Protein AF-A0A7X9S2E2-F1 (afdb_monomer)

Organism: NCBI:txid694437

Solvent-accessible surface area (backbone atoms only — not comparable to full-atom values): 10953 Å² total; per-residue (Å²): 127,33,56,27,38,65,66,58,42,24,58,61,28,63,80,50,74,74,36,82,30,35,40,38,31,45,35,56,59,47,51,50,54,20,35,55,74,26,45,48,80,47,66,93,48,102,88,47,78,42,80,44,50,44,66,69,58,15,46,52,46,39,52,52,50,55,52,50,60,25,62,73,39,85,84,37,61,82,36,51,65,36,31,18,29,56,36,96,45,46,50,56,38,76,75,72,39,74,62,52,39,50,86,55,68,75,65,76,77,52,67,66,47,71,64,55,50,52,55,46,35,67,72,38,48,26,37,45,37,88,41,30,46,24,66,55,53,42,44,54,44,28,61,44,20,59,70,45,32,18,77,35,26,31,40,39,37,67,62,75,70,62,49,44,39,27,80,21,42,33,40,32,60,78,77,71,46,76,46,71,28,49,64,70,54,4,51,47,46,47,51,49,41,56,42,61,26,42,72,89,45,60,39,76,44,62,133

InterPro domains:
  IPR029060 PIN-like domain superfamily [SSF88723] (20-178)

Secondary structure (DSSP, 8-state):
--EE-HHHHHHHHHTSPPBS-EEEEEHHHHHHHHHHHHEEEEEEETTEEEEEE-HHHHHHHHHHHHHHHHHTSTTTTT-EEEEEE--SS-HHHHHT-TTTTGGGGGSPPPTTHHHHHHHHHHHS-EEE-TT--HHHHHHHHHH-GGGGTBS-EEEEES-GGGGG--SSEEEETTTTEEEE--HHHHHHHHHHHHHH-BTTTTB----

Sequence (207 aa):
MSKHTLLSFSDYRATQKIAKGVLVMDGDWLVFQAMSAAEFDASWEEEIWHRCCDHAKAREILENSIESYKGRKKAWKNADVVLAFTDRVNWRKLLVDPTYKENRAVTKKPVGYFEFLESVFETYTCVLEPQLEGDDVMGIIGSNPLQFNYEKAVLVSCDKDFKTIPDCDFLWCTTGNILVQTQETADYWHLFQTIKGDITDGYGGIP

Structure (mmCIF, N/CA/C/O backbone):
data_AF-A0A7X9S2E2-F1
#
_entry.id   AF-A0A7X9S2E2-F1
#
loop_
_atom_site.group_PDB
_atom_site.id
_atom_site.type_symbol
_atom_site.label_atom_id
_atom_site.label_alt_id
_atom_site.label_comp_id
_atom_site.label_asym_id
_atom_site.label_entity_id
_atom_site.label_seq_id
_atom_site.pdbx_PDB_ins_code
_atom_site.Cartn_x
_atom_site.Cartn_y
_atom_site.Cartn_z
_atom_site.occupancy
_atom_site.B_iso_or_equiv
_atom_site.auth_seq_id
_atom_site.auth_comp_id
_atom_site.auth_asym_id
_atom_site.auth_atom_id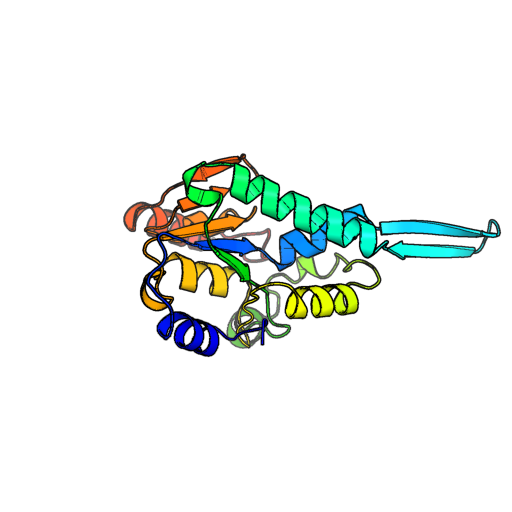
_atom_site.pdbx_PDB_model_num
ATOM 1 N N . MET A 1 1 ? -11.276 -17.248 -1.855 1.00 54.84 1 MET A N 1
ATOM 2 C CA . MET A 1 1 ? -10.358 -16.534 -2.763 1.00 54.84 1 MET A CA 1
ATOM 3 C C . MET A 1 1 ? -9.708 -15.449 -1.942 1.00 54.84 1 MET A C 1
ATOM 5 O O . MET A 1 1 ? -10.453 -14.769 -1.256 1.00 54.84 1 MET A O 1
ATOM 9 N N . SER A 1 2 ? -8.381 -15.347 -1.953 1.00 81.56 2 SER A N 1
ATOM 10 C CA . SER A 1 2 ? -7.655 -14.345 -1.158 1.00 81.56 2 SER A CA 1
ATOM 11 C C . SER A 1 2 ? -7.485 -13.020 -1.923 1.00 81.56 2 SER A C 1
ATOM 13 O O . SER A 1 2 ? -7.248 -11.985 -1.316 1.00 81.56 2 SER A O 1
ATOM 15 N N . LYS A 1 3 ? -7.724 -13.024 -3.244 1.00 94.19 3 LYS A N 1
ATOM 16 C CA . LYS A 1 3 ? -7.858 -11.837 -4.098 1.00 94.19 3 LYS A CA 1
ATOM 17 C C . LYS A 1 3 ? -9.319 -11.397 -4.221 1.00 94.19 3 LYS A C 1
ATOM 19 O O . LYS A 1 3 ? -10.168 -12.191 -4.629 1.00 94.19 3 LYS A O 1
ATOM 24 N N . HIS A 1 4 ? -9.584 -10.130 -3.926 1.00 97.44 4 HIS A N 1
ATOM 25 C CA . HIS A 1 4 ? -10.914 -9.531 -3.901 1.00 97.44 4 HIS A CA 1
ATOM 26 C C . HIS A 1 4 ? -10.984 -8.242 -4.736 1.00 97.44 4 HIS A C 1
ATOM 28 O O . HIS A 1 4 ? -10.027 -7.476 -4.788 1.00 97.44 4 HIS A O 1
ATOM 34 N N . THR A 1 5 ? -12.148 -7.962 -5.321 1.00 97.81 5 THR A N 1
ATOM 35 C CA . THR A 1 5 ? -12.596 -6.582 -5.600 1.00 97.81 5 THR A CA 1
ATOM 36 C C . THR A 1 5 ? -13.111 -5.937 -4.311 1.00 97.81 5 THR A C 1
ATOM 38 O O . THR A 1 5 ? -13.446 -6.657 -3.367 1.00 97.81 5 THR A O 1
ATOM 41 N N . LEU A 1 6 ? -13.252 -4.611 -4.259 1.00 97.94 6 LEU A N 1
ATOM 42 C CA . LEU A 1 6 ? -13.801 -3.889 -3.105 1.00 97.94 6 LEU A CA 1
ATOM 43 C C . LEU A 1 6 ? -15.178 -4.425 -2.701 1.00 97.94 6 LEU A C 1
ATOM 45 O O . LEU A 1 6 ? -15.405 -4.695 -1.522 1.00 97.94 6 LEU A O 1
ATOM 49 N N . LEU A 1 7 ? -16.071 -4.652 -3.671 1.00 97.50 7 LEU A N 1
ATOM 50 C CA . LEU A 1 7 ? -17.399 -5.206 -3.393 1.00 97.50 7 LEU A CA 1
ATOM 51 C C . LEU A 1 7 ? -17.299 -6.615 -2.798 1.00 97.50 7 LEU A C 1
ATOM 53 O O . LEU A 1 7 ? -17.832 -6.867 -1.722 1.00 97.50 7 LEU A O 1
ATOM 57 N N . SER A 1 8 ? -16.540 -7.511 -3.437 1.00 97.44 8 SER A N 1
ATOM 58 C CA . SER A 1 8 ? -16.390 -8.884 -2.935 1.00 97.44 8 SER A CA 1
ATOM 59 C C . SER A 1 8 ? -15.684 -8.950 -1.574 1.00 97.44 8 SER A C 1
ATOM 61 O O . SER A 1 8 ? -15.917 -9.878 -0.801 1.00 97.44 8 SER A O 1
ATOM 63 N N . PHE A 1 9 ? -14.819 -7.976 -1.269 1.00 97.69 9 PHE A N 1
ATOM 64 C CA . PHE A 1 9 ? -14.167 -7.850 0.028 1.00 97.69 9 PHE A CA 1
ATOM 65 C C . PHE A 1 9 ? -15.154 -7.370 1.097 1.00 97.69 9 PHE A C 1
ATOM 67 O O . PHE A 1 9 ? -15.198 -7.945 2.185 1.00 97.69 9 PHE A O 1
ATOM 74 N N . SER A 1 10 ? -15.977 -6.365 0.780 1.00 97.50 10 SER A N 1
ATOM 75 C CA . SER A 1 10 ? -17.059 -5.893 1.652 1.00 97.50 10 SER A CA 1
ATOM 76 C C . SER A 1 10 ? -18.047 -7.023 1.954 1.00 97.50 10 SER A C 1
ATOM 78 O O . SER A 1 10 ? -18.299 -7.300 3.127 1.00 97.50 10 SER A O 1
ATOM 80 N N . ASP A 1 11 ? -18.496 -7.762 0.935 1.00 97.19 11 ASP A N 1
ATOM 81 C CA . ASP A 1 11 ? -19.401 -8.908 1.090 1.00 97.19 11 ASP A CA 1
ATOM 82 C C . ASP A 1 11 ? -18.784 -10.010 1.966 1.00 97.19 11 ASP A C 1
ATOM 84 O O . ASP A 1 11 ? -19.422 -10.520 2.888 1.00 97.19 11 ASP A O 1
ATOM 88 N N . TYR A 1 12 ? -17.510 -10.346 1.732 1.00 95.50 12 TYR A N 1
ATOM 89 C CA . TYR A 1 12 ? -16.773 -11.318 2.544 1.00 95.50 12 TYR A CA 1
ATOM 90 C C . TYR A 1 12 ? -16.641 -10.887 4.012 1.00 95.50 12 TYR A C 1
ATOM 92 O O . TYR A 1 12 ? -16.711 -11.714 4.926 1.00 95.50 12 TYR A O 1
ATOM 100 N N . ARG A 1 13 ? -16.439 -9.593 4.268 1.00 96.19 13 ARG A N 1
ATOM 101 C CA . ARG A 1 13 ? -16.320 -9.050 5.626 1.00 96.19 13 ARG A CA 1
ATOM 102 C C . ARG A 1 13 ? -17.662 -8.877 6.324 1.00 96.19 13 ARG A C 1
ATOM 104 O O . ARG A 1 13 ? -17.716 -9.000 7.551 1.00 96.19 13 ARG A O 1
ATOM 111 N N . ALA A 1 14 ? -18.741 -8.666 5.577 1.00 95.69 14 ALA A N 1
ATOM 112 C CA . ALA A 1 14 ? -20.094 -8.577 6.114 1.00 95.69 14 ALA A CA 1
ATOM 113 C C . ALA A 1 14 ? -20.541 -9.880 6.802 1.00 95.69 14 ALA A C 1
ATOM 115 O O . ALA A 1 14 ? -21.340 -9.839 7.735 1.00 95.69 14 ALA A O 1
ATOM 116 N N . THR A 1 15 ? -19.991 -11.037 6.413 1.00 94.69 15 THR A N 1
ATOM 117 C CA . THR A 1 15 ? -20.283 -12.325 7.070 1.00 94.69 15 THR A CA 1
ATOM 118 C C . THR A 1 15 ? -19.488 -12.559 8.359 1.00 94.69 15 THR A C 1
ATOM 120 O O . THR A 1 15 ? -19.653 -13.594 9.006 1.00 94.69 15 THR A O 1
ATOM 123 N N . GLN A 1 16 ? -18.581 -11.651 8.722 1.00 94.62 16 GLN A N 1
ATOM 124 C CA . GLN A 1 16 ? -17.686 -11.789 9.871 1.00 94.62 16 GLN A CA 1
ATOM 125 C C . GLN A 1 16 ? -18.141 -10.904 11.035 1.00 94.62 16 GLN A C 1
ATOM 127 O O . GLN A 1 16 ? -19.068 -10.106 10.922 1.00 94.62 16 GLN A O 1
ATOM 132 N N . LYS A 1 17 ? -17.514 -11.062 12.203 1.00 94.81 17 LYS A N 1
ATOM 133 C CA . LYS A 1 17 ? -17.720 -10.116 13.306 1.00 94.81 17 LYS A CA 1
ATOM 134 C C . LYS A 1 17 ? -16.954 -8.832 13.017 1.00 94.81 17 LYS A C 1
ATOM 136 O O . LYS A 1 17 ? -15.866 -8.891 12.445 1.00 94.81 17 LYS A O 1
ATOM 141 N N . ILE A 1 18 ? -17.492 -7.709 13.489 1.00 96.00 18 ILE A N 1
ATOM 142 C CA . ILE A 1 18 ? -16.776 -6.438 13.437 1.00 96.00 18 ILE A CA 1
ATOM 143 C C . ILE A 1 18 ? -15.425 -6.580 14.146 1.00 96.00 18 ILE A C 1
ATOM 145 O O . ILE A 1 18 ? -15.342 -7.094 15.268 1.00 96.00 18 ILE A O 1
ATOM 149 N N . ALA A 1 19 ? -14.358 -6.181 13.461 1.00 95.38 19 ALA A N 1
ATOM 150 C CA . ALA A 1 19 ? -13.008 -6.210 14.004 1.00 95.38 19 ALA A CA 1
ATOM 151 C C . ALA A 1 19 ? -12.569 -4.800 14.408 1.00 95.38 19 ALA A C 1
ATOM 153 O O . ALA A 1 19 ? -12.936 -3.808 13.781 1.00 95.38 19 ALA A O 1
ATOM 154 N N . LYS A 1 20 ? -11.742 -4.713 15.455 1.00 94.38 20 LYS A N 1
ATOM 155 C CA . LYS A 1 20 ? -11.290 -3.428 16.019 1.00 94.38 20 LYS A CA 1
ATOM 156 C C . LYS A 1 20 ? -10.477 -2.584 15.043 1.00 94.38 20 LYS A C 1
ATOM 158 O O . LYS A 1 20 ? -10.421 -1.368 15.179 1.00 94.38 20 LYS A O 1
ATOM 163 N N . GLY A 1 21 ? -9.818 -3.220 14.083 1.00 94.81 21 GLY A N 1
ATOM 164 C CA . GLY A 1 21 ? -9.234 -2.488 12.981 1.00 94.81 21 GLY A CA 1
ATOM 165 C C . GLY A 1 21 ? -8.480 -3.346 11.987 1.00 94.81 21 GLY A C 1
ATOM 166 O O . GLY A 1 21 ? -8.305 -4.550 12.182 1.00 94.81 21 GLY A O 1
ATOM 167 N N . VAL A 1 22 ? -8.044 -2.671 10.932 1.00 97.56 22 VAL A N 1
ATOM 168 C CA . VAL A 1 22 ? -7.346 -3.237 9.780 1.00 97.56 22 VAL A CA 1
ATOM 169 C C . VAL A 1 22 ? -6.121 -2.391 9.445 1.00 97.56 22 VAL A C 1
ATOM 171 O O . VAL A 1 22 ? -6.164 -1.162 9.530 1.00 97.56 22 VAL A O 1
ATOM 174 N N . LEU A 1 23 ? -5.027 -3.049 9.069 1.00 98.12 23 LEU A N 1
ATOM 175 C CA . LEU A 1 23 ? -3.890 -2.422 8.408 1.00 98.12 23 LEU A CA 1
ATOM 176 C C . LEU A 1 23 ? -4.070 -2.596 6.903 1.00 98.12 23 LEU A C 1
ATOM 178 O O . LEU A 1 23 ? -4.005 -3.716 6.397 1.00 98.12 23 LEU A O 1
ATOM 182 N N . VAL A 1 24 ? -4.295 -1.494 6.200 1.00 98.31 24 VAL A N 1
ATOM 183 C CA . VAL A 1 24 ? -4.332 -1.477 4.740 1.00 98.31 24 VAL A CA 1
ATOM 184 C C . VAL A 1 24 ? -2.953 -1.039 4.274 1.00 98.31 24 VAL A C 1
ATOM 186 O O . VAL A 1 24 ? -2.527 0.080 4.564 1.00 98.31 24 VAL A O 1
ATOM 189 N N . MET A 1 25 ? -2.220 -1.943 3.638 1.00 98.38 25 MET A N 1
ATOM 190 C CA . MET A 1 25 ? -0.838 -1.713 3.233 1.00 98.38 25 MET A CA 1
ATOM 191 C C . MET A 1 25 ? -0.728 -1.612 1.717 1.00 98.38 25 MET A C 1
ATOM 193 O O . MET A 1 25 ? -1.425 -2.318 0.986 1.00 98.38 25 MET A O 1
ATOM 197 N N . ASP A 1 26 ? 0.191 -0.766 1.272 1.00 98.19 26 ASP A N 1
ATOM 198 C CA . ASP A 1 26 ? 0.558 -0.612 -0.132 1.00 98.19 26 ASP A CA 1
ATOM 199 C C . ASP A 1 26 ? 1.282 -1.871 -0.634 1.00 98.19 26 ASP A C 1
ATOM 201 O O . ASP A 1 26 ? 2.471 -2.089 -0.378 1.00 98.19 26 ASP A O 1
ATOM 205 N N . GLY A 1 27 ? 0.528 -2.752 -1.293 1.00 97.81 27 GLY A N 1
ATOM 206 C CA . GLY A 1 27 ? 1.015 -4.039 -1.771 1.00 97.81 27 GLY A CA 1
ATOM 207 C C . GLY A 1 27 ? 1.985 -3.895 -2.939 1.00 97.81 27 GLY A C 1
ATOM 208 O O . GLY A 1 27 ? 2.977 -4.626 -2.992 1.00 97.81 27 GLY A O 1
ATOM 209 N N . ASP A 1 28 ? 1.746 -2.939 -3.842 1.00 96.25 28 ASP A N 1
ATOM 210 C CA . ASP A 1 28 ? 2.649 -2.662 -4.961 1.00 96.25 28 ASP A CA 1
ATOM 211 C C . ASP A 1 28 ? 4.036 -2.269 -4.454 1.00 96.25 28 ASP A C 1
ATOM 213 O O . ASP A 1 28 ? 5.040 -2.845 -4.890 1.00 96.25 28 ASP A O 1
ATOM 217 N N . TRP A 1 29 ? 4.088 -1.335 -3.499 1.00 96.12 29 TRP A N 1
ATOM 218 C CA . TRP A 1 29 ? 5.334 -0.870 -2.903 1.00 96.12 29 TRP A CA 1
ATOM 219 C C . TRP A 1 29 ? 6.052 -1.972 -2.123 1.00 96.12 29 TRP A C 1
ATOM 221 O O . TRP A 1 29 ? 7.244 -2.196 -2.349 1.00 96.12 29 TRP A O 1
ATOM 231 N N . LEU A 1 30 ? 5.344 -2.693 -1.247 1.00 97.81 30 LEU A N 1
ATOM 232 C CA . LEU A 1 30 ? 5.940 -3.754 -0.428 1.00 97.81 30 LEU A CA 1
ATOM 233 C C . LEU A 1 30 ? 6.520 -4.885 -1.283 1.00 97.81 30 LEU A C 1
ATOM 235 O O . LEU A 1 30 ? 7.647 -5.324 -1.044 1.00 97.81 30 LEU A O 1
ATOM 239 N N . VAL A 1 31 ? 5.779 -5.342 -2.298 1.00 97.88 31 VAL A N 1
ATOM 240 C CA . VAL A 1 31 ? 6.246 -6.402 -3.203 1.00 97.88 31 VAL A CA 1
ATOM 241 C C . VAL A 1 31 ? 7.428 -5.914 -4.032 1.00 97.88 31 VAL A C 1
ATOM 243 O O . VAL A 1 31 ? 8.429 -6.622 -4.137 1.00 97.88 31 VAL A O 1
ATOM 246 N N . PHE A 1 32 ? 7.352 -4.701 -4.589 1.00 96.69 32 PHE A N 1
ATOM 247 C CA . PHE A 1 32 ? 8.456 -4.137 -5.362 1.00 96.69 32 PHE A CA 1
ATOM 248 C C . PHE A 1 32 ? 9.727 -4.025 -4.513 1.00 96.69 32 PHE A C 1
ATOM 250 O O . PHE A 1 32 ? 10.780 -4.503 -4.926 1.00 96.69 32 PHE A O 1
ATOM 257 N N . GLN A 1 33 ? 9.626 -3.479 -3.298 1.00 96.88 33 GLN A N 1
ATOM 258 C CA . GLN A 1 33 ? 10.756 -3.346 -2.381 1.00 96.88 33 GLN A CA 1
ATOM 259 C C . GLN A 1 33 ? 11.368 -4.707 -2.022 1.00 96.88 33 GLN A C 1
ATOM 261 O O . GLN A 1 33 ? 12.589 -4.869 -2.081 1.00 96.88 33 GLN A O 1
ATOM 266 N N . ALA A 1 34 ? 10.530 -5.681 -1.658 1.00 98.06 34 ALA A N 1
ATOM 267 C CA . ALA A 1 34 ? 10.984 -7.003 -1.247 1.00 98.06 34 ALA A CA 1
ATOM 268 C C . ALA A 1 34 ? 11.704 -7.742 -2.381 1.00 98.06 34 ALA A C 1
ATOM 270 O O . ALA A 1 34 ? 12.779 -8.306 -2.171 1.00 98.06 34 ALA A O 1
ATOM 271 N N . MET A 1 35 ? 11.148 -7.692 -3.594 1.00 98.06 35 MET A N 1
ATOM 272 C CA . MET A 1 35 ? 11.754 -8.325 -4.761 1.00 98.06 35 MET A CA 1
ATOM 273 C C . MET A 1 35 ? 13.021 -7.609 -5.221 1.00 98.06 35 MET A C 1
ATOM 275 O O . MET A 1 35 ? 14.022 -8.270 -5.470 1.00 98.06 35 MET A O 1
ATOM 279 N N . SER A 1 36 ? 13.041 -6.273 -5.256 1.00 96.75 36 SER A N 1
ATOM 280 C CA . SER A 1 36 ? 14.257 -5.524 -5.600 1.00 96.75 36 SER A CA 1
ATOM 281 C C . SER A 1 36 ? 15.412 -5.802 -4.630 1.00 96.75 36 SER A C 1
ATOM 283 O O . SER A 1 36 ? 16.561 -5.861 -5.051 1.00 96.75 36 SER A O 1
ATOM 285 N N . ALA A 1 37 ? 15.133 -6.024 -3.341 1.00 97.31 37 ALA A N 1
ATOM 286 C CA . ALA A 1 37 ? 16.148 -6.407 -2.350 1.00 97.31 37 ALA A CA 1
ATOM 287 C C . ALA A 1 37 ? 16.609 -7.880 -2.462 1.00 97.31 37 ALA A C 1
ATOM 289 O O . ALA A 1 37 ? 17.629 -8.279 -1.877 1.00 97.31 37 ALA A O 1
ATOM 290 N N . ALA A 1 38 ? 15.853 -8.700 -3.191 1.00 97.75 38 ALA A N 1
ATOM 291 C CA . ALA A 1 38 ? 16.160 -10.095 -3.478 1.00 97.75 38 ALA A CA 1
ATOM 292 C C . ALA A 1 38 ? 16.716 -10.316 -4.895 1.00 97.75 38 ALA A C 1
ATOM 294 O O . ALA A 1 38 ? 17.081 -11.447 -5.224 1.00 97.75 38 ALA A O 1
ATOM 295 N N . GLU A 1 39 ? 16.811 -9.264 -5.713 1.00 96.38 39 GLU A N 1
ATOM 296 C CA . GLU A 1 39 ? 17.487 -9.313 -7.003 1.00 96.38 39 GLU A CA 1
ATOM 297 C C . GLU A 1 39 ? 19.006 -9.301 -6.847 1.00 96.38 39 GLU A C 1
ATOM 299 O O . GLU A 1 39 ? 19.577 -8.590 -6.017 1.00 96.38 39 GLU A O 1
ATOM 304 N N . PHE A 1 40 ? 19.668 -10.089 -7.685 1.00 95.62 40 PHE A N 1
ATOM 305 C CA . PHE A 1 40 ? 21.117 -10.144 -7.782 1.00 95.62 40 PHE A CA 1
ATOM 306 C C . PHE A 1 40 ? 21.534 -10.525 -9.201 1.00 95.62 40 PHE A C 1
ATOM 308 O O . PHE A 1 40 ? 20.787 -11.163 -9.944 1.00 95.62 40 PHE A O 1
ATOM 315 N N . ASP A 1 41 ? 22.745 -10.123 -9.567 1.00 94.94 41 ASP A N 1
ATOM 316 C CA . ASP A 1 41 ? 23.370 -10.530 -10.816 1.00 94.94 41 ASP A CA 1
ATOM 317 C C . ASP A 1 41 ? 24.233 -11.774 -10.569 1.00 94.94 41 ASP A C 1
ATOM 319 O O . A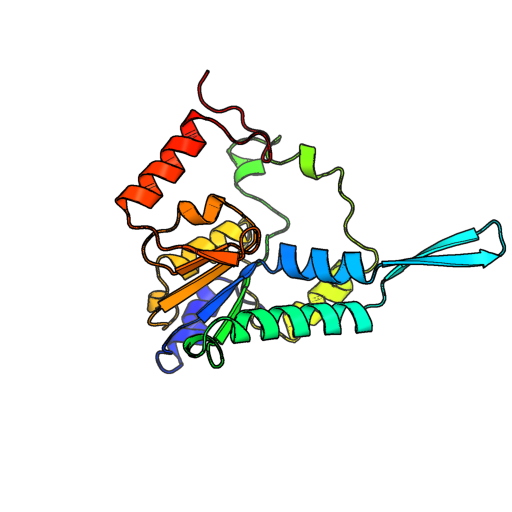SP A 1 41 ? 24.992 -11.840 -9.599 1.00 94.94 41 ASP A O 1
ATOM 323 N N . ALA A 1 42 ? 24.094 -12.772 -11.437 1.00 93.19 42 ALA A N 1
ATOM 324 C CA . ALA A 1 42 ? 24.858 -14.014 -11.405 1.00 93.19 42 ALA A CA 1
ATOM 325 C C . ALA A 1 42 ? 25.463 -14.300 -12.782 1.00 93.19 42 ALA A C 1
ATOM 327 O O . ALA A 1 42 ? 24.912 -13.900 -13.805 1.00 93.19 42 ALA A O 1
ATOM 328 N N . SER A 1 43 ? 26.581 -15.019 -12.815 1.00 92.75 43 SER A N 1
ATOM 329 C CA . SER A 1 43 ? 27.282 -15.384 -14.047 1.00 92.75 43 SER A CA 1
ATOM 330 C C . SER A 1 43 ? 27.631 -16.872 -14.021 1.00 92.75 43 SER A C 1
ATOM 332 O O . SER A 1 43 ? 27.998 -17.412 -12.975 1.00 92.75 43 SER A O 1
ATOM 334 N N . TRP A 1 44 ? 27.464 -17.538 -15.167 1.00 82.06 44 TRP A N 1
ATOM 335 C CA . TRP A 1 44 ? 27.929 -18.918 -15.369 1.00 82.06 44 TRP A CA 1
ATOM 336 C C . TRP A 1 44 ? 29.369 -18.944 -15.905 1.00 82.06 44 TRP A C 1
ATOM 338 O O . TRP A 1 44 ? 30.136 -19.831 -15.544 1.00 82.06 44 TRP A O 1
ATOM 348 N N . GLU A 1 45 ? 29.730 -17.953 -16.727 1.00 82.31 45 GLU A N 1
ATOM 349 C CA . GLU A 1 45 ? 31.060 -17.694 -17.298 1.00 82.31 45 GLU A CA 1
ATOM 350 C C . GLU A 1 45 ? 31.273 -16.170 -17.394 1.00 82.31 45 GLU A C 1
ATOM 352 O O . GLU A 1 45 ? 30.287 -15.427 -17.435 1.00 82.31 45 GLU A O 1
ATOM 357 N N . GLU A 1 46 ? 32.525 -15.693 -17.456 1.00 81.50 46 GLU A N 1
ATOM 358 C CA . GLU A 1 46 ? 32.893 -14.261 -17.335 1.00 81.50 46 GLU A CA 1
ATOM 359 C C . GLU A 1 46 ? 32.096 -13.311 -18.263 1.00 81.50 46 GLU A C 1
ATOM 361 O O . GLU A 1 46 ? 31.847 -12.159 -17.904 1.00 81.50 46 GLU A O 1
ATOM 366 N N . GLU A 1 47 ? 31.607 -13.814 -19.401 1.00 89.88 47 GLU A N 1
ATOM 367 C CA . GLU A 1 47 ? 30.918 -13.042 -20.445 1.00 89.88 47 GLU A CA 1
ATOM 368 C C . GLU A 1 47 ? 29.377 -13.155 -20.434 1.00 89.88 47 GLU A C 1
ATOM 370 O O . GLU A 1 47 ? 28.702 -12.410 -21.146 1.00 89.88 47 GLU A O 1
ATOM 375 N N . ILE A 1 48 ? 28.782 -14.067 -19.650 1.00 91.00 48 ILE A N 1
ATOM 376 C CA . ILE A 1 48 ? 27.320 -14.271 -19.615 1.00 91.00 48 ILE A CA 1
ATOM 377 C C . ILE A 1 48 ? 26.777 -13.961 -18.223 1.00 91.00 48 ILE A C 1
ATOM 379 O O . ILE A 1 48 ? 27.034 -14.681 -17.257 1.00 91.00 48 ILE A O 1
ATOM 383 N N . TRP A 1 49 ? 25.951 -12.916 -18.156 1.00 92.62 49 TRP A N 1
ATOM 384 C CA . TRP A 1 49 ? 25.313 -12.437 -16.934 1.00 92.62 49 TRP A CA 1
ATOM 385 C C . TRP A 1 49 ? 23.798 -12.6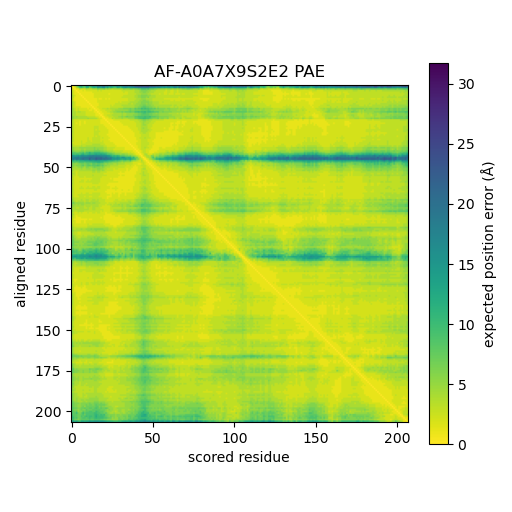15 -16.977 1.00 92.62 49 TRP A C 1
ATOM 387 O O . TRP A 1 49 ? 23.140 -12.358 -17.985 1.00 92.62 49 TRP A O 1
ATOM 397 N N . HIS A 1 50 ? 23.244 -13.018 -15.841 1.00 92.56 50 HIS A N 1
ATOM 398 C CA . HIS A 1 50 ? 21.823 -13.197 -15.608 1.00 92.56 50 HIS A CA 1
ATOM 399 C C . HIS A 1 50 ? 21.383 -12.300 -14.460 1.00 92.56 50 HIS A C 1
ATOM 401 O O . HIS A 1 50 ? 22.003 -12.288 -13.398 1.00 92.56 50 HIS A O 1
ATOM 407 N N . ARG A 1 51 ? 20.258 -11.615 -14.660 1.00 94.50 51 ARG A N 1
ATOM 408 C CA . ARG A 1 51 ? 19.497 -11.021 -13.566 1.00 94.50 51 ARG A CA 1
ATOM 409 C C . ARG A 1 51 ? 18.630 -12.114 -12.954 1.00 94.50 51 ARG A C 1
ATOM 411 O O . ARG A 1 51 ? 17.801 -12.698 -13.653 1.00 94.50 51 ARG A O 1
ATOM 418 N N . CYS A 1 52 ? 18.815 -12.369 -11.669 1.00 95.69 52 CYS A N 1
ATOM 419 C CA . CYS A 1 52 ? 18.069 -13.358 -10.902 1.00 95.69 52 CYS A CA 1
ATOM 420 C C . CYS A 1 52 ? 17.321 -12.669 -9.756 1.00 95.69 52 CYS A C 1
ATOM 422 O O . CYS A 1 52 ? 17.760 -11.633 -9.264 1.00 95.69 52 CYS A O 1
ATOM 424 N N . CYS A 1 53 ? 16.214 -13.262 -9.305 1.00 97.38 53 CYS A N 1
ATOM 425 C CA . CYS A 1 53 ? 15.514 -12.859 -8.086 1.00 97.38 53 CYS A CA 1
ATOM 426 C C . CYS A 1 53 ? 15.245 -14.098 -7.234 1.00 97.38 53 CYS A C 1
ATOM 428 O O . CYS A 1 53 ? 14.642 -15.061 -7.707 1.00 97.38 53 CYS A O 1
ATOM 430 N N . ASP A 1 54 ? 15.662 -14.075 -5.970 1.00 97.62 54 ASP A N 1
ATOM 431 C CA . ASP A 1 54 ? 15.344 -15.144 -5.023 1.00 97.62 54 ASP A CA 1
ATOM 432 C C . ASP A 1 54 ? 13.940 -14.922 -4.436 1.00 97.62 54 ASP A C 1
ATOM 434 O O . ASP A 1 54 ? 13.741 -14.108 -3.532 1.00 97.62 54 ASP A O 1
ATOM 438 N N . HIS A 1 55 ? 12.940 -15.643 -4.953 1.00 98.12 55 HIS A N 1
ATOM 439 C CA . HIS A 1 55 ? 11.557 -15.543 -4.472 1.00 98.12 55 HIS A CA 1
ATOM 440 C C . HIS A 1 55 ? 11.382 -16.001 -3.015 1.00 98.12 55 HIS A C 1
ATOM 442 O O . HIS A 1 55 ? 10.454 -15.542 -2.350 1.00 98.12 55 HIS A O 1
ATOM 448 N N . ALA A 1 56 ? 12.229 -16.896 -2.496 1.00 98.00 56 ALA A N 1
ATOM 449 C CA . ALA A 1 56 ? 12.153 -17.301 -1.094 1.00 98.00 56 ALA A CA 1
ATOM 450 C C . ALA A 1 56 ? 12.618 -16.156 -0.189 1.00 98.00 56 ALA A C 1
ATOM 452 O O . ALA A 1 56 ? 11.898 -15.774 0.734 1.00 98.00 56 ALA A O 1
ATOM 453 N N . LYS A 1 57 ? 13.751 -15.534 -0.531 1.00 98.19 57 LYS A N 1
ATOM 454 C CA . LYS A 1 57 ? 14.251 -14.340 0.159 1.00 98.19 57 LYS A CA 1
ATOM 455 C C . LYS A 1 57 ? 13.277 -13.162 0.051 1.00 98.19 57 LYS A C 1
ATOM 457 O O . LYS A 1 57 ? 13.017 -12.494 1.047 1.00 98.19 57 LYS A O 1
ATOM 462 N N . ALA A 1 58 ? 12.700 -12.914 -1.127 1.00 98.44 58 ALA A N 1
ATOM 463 C CA . ALA A 1 58 ? 11.697 -11.861 -1.306 1.00 98.44 58 ALA A CA 1
ATOM 464 C C . ALA A 1 58 ? 10.472 -12.082 -0.401 1.00 98.44 58 ALA A C 1
ATOM 466 O O . ALA A 1 58 ? 9.965 -11.137 0.202 1.00 98.44 58 ALA A O 1
ATOM 467 N N . ARG A 1 59 ? 10.021 -13.334 -0.255 1.00 98.38 59 ARG A N 1
ATOM 468 C CA . ARG A 1 59 ? 8.904 -13.685 0.631 1.00 98.38 59 ARG A CA 1
ATOM 469 C C . ARG A 1 59 ? 9.231 -13.419 2.098 1.00 98.38 59 ARG A C 1
ATOM 471 O O . ARG A 1 59 ? 8.428 -12.790 2.777 1.00 98.38 59 ARG A O 1
ATOM 478 N N . GLU A 1 60 ? 10.421 -13.809 2.551 1.00 98.31 60 GLU A N 1
ATOM 479 C CA . GLU A 1 60 ? 10.888 -13.519 3.911 1.00 98.31 60 GLU A CA 1
ATOM 480 C C . GLU A 1 60 ? 10.946 -12.004 4.178 1.00 98.31 60 GLU A C 1
ATOM 482 O O . GLU A 1 60 ? 10.516 -11.535 5.232 1.00 98.31 60 GLU A O 1
ATOM 487 N N . ILE A 1 61 ? 11.432 -11.210 3.216 1.00 98.50 61 ILE A N 1
ATOM 488 C CA . ILE A 1 61 ? 11.480 -9.746 3.345 1.00 98.50 61 ILE A CA 1
ATOM 489 C C . ILE A 1 61 ? 10.065 -9.158 3.444 1.00 98.50 61 ILE A C 1
ATOM 491 O O . ILE A 1 61 ? 9.822 -8.293 4.292 1.00 98.50 61 ILE A O 1
ATOM 495 N N . LEU A 1 62 ? 9.126 -9.627 2.616 1.00 98.44 62 LEU A N 1
ATOM 496 C CA . LEU A 1 62 ? 7.729 -9.188 2.649 1.00 98.44 62 LEU A CA 1
ATOM 497 C C . LEU A 1 62 ? 7.067 -9.523 3.995 1.00 98.44 62 LEU A C 1
ATOM 499 O O . LEU A 1 62 ? 6.495 -8.638 4.633 1.00 98.44 62 LEU A O 1
ATOM 503 N N . GLU A 1 63 ? 7.194 -10.768 4.455 1.00 97.88 63 GLU A N 1
ATOM 504 C CA . GLU A 1 63 ? 6.654 -11.244 5.737 1.00 97.88 63 GLU A CA 1
ATOM 505 C C . GLU A 1 63 ? 7.205 -10.439 6.916 1.00 97.88 63 GLU A C 1
ATOM 507 O O . GLU A 1 63 ? 6.444 -9.920 7.738 1.00 97.88 63 GLU A O 1
ATOM 512 N N . ASN A 1 64 ? 8.525 -10.247 6.958 1.00 98.00 64 ASN A N 1
ATOM 513 C CA . ASN A 1 64 ? 9.179 -9.451 7.992 1.00 98.00 64 ASN A CA 1
ATOM 514 C C . ASN A 1 64 ? 8.723 -7.987 7.970 1.00 98.00 64 ASN A C 1
ATOM 516 O O . ASN A 1 64 ? 8.589 -7.367 9.027 1.00 98.00 64 ASN A O 1
ATOM 520 N N . SER A 1 65 ? 8.459 -7.428 6.786 1.00 97.50 65 SER A N 1
ATOM 521 C CA . SER A 1 65 ? 7.951 -6.060 6.646 1.00 97.50 65 SER A CA 1
ATOM 522 C C . SER A 1 65 ? 6.532 -5.942 7.206 1.00 97.50 65 SER A C 1
ATOM 524 O O . SER A 1 65 ? 6.272 -5.064 8.032 1.00 97.50 65 SER A O 1
ATOM 526 N N . ILE A 1 66 ? 5.638 -6.870 6.851 1.00 97.44 66 ILE A N 1
ATOM 527 C CA . ILE A 1 66 ? 4.262 -6.923 7.369 1.00 97.44 66 ILE A CA 1
ATOM 528 C C . ILE A 1 66 ? 4.261 -7.068 8.899 1.00 97.44 66 ILE A C 1
ATOM 530 O O . ILE A 1 66 ? 3.592 -6.297 9.596 1.00 97.44 66 ILE A O 1
ATOM 534 N N . GLU A 1 67 ? 5.044 -8.001 9.446 1.00 96.81 67 GLU A N 1
ATOM 535 C CA . GLU A 1 67 ? 5.134 -8.215 10.896 1.00 96.81 67 GLU A CA 1
ATOM 536 C C . GLU A 1 67 ? 5.772 -7.027 11.628 1.00 96.81 67 GLU A C 1
ATOM 538 O O . GLU A 1 67 ? 5.312 -6.637 12.705 1.00 96.81 67 GLU A O 1
ATOM 543 N N . SER A 1 68 ? 6.771 -6.378 11.025 1.00 95.94 68 SER A N 1
ATOM 544 C CA . SER A 1 68 ? 7.366 -5.148 11.555 1.00 95.94 68 SER A CA 1
ATOM 545 C C . SER A 1 68 ? 6.323 -4.037 11.688 1.00 95.94 68 SER A C 1
ATOM 547 O O . SER A 1 68 ? 6.227 -3.402 12.745 1.00 95.94 68 SER A O 1
ATOM 549 N N . TYR A 1 69 ? 5.476 -3.834 10.672 1.00 96.00 69 TYR A N 1
ATOM 550 C CA . TYR A 1 69 ? 4.405 -2.838 10.729 1.00 96.00 69 TYR A CA 1
ATOM 551 C C . TYR A 1 69 ? 3.323 -3.192 11.747 1.00 96.00 69 TYR A C 1
ATOM 553 O O . TYR A 1 69 ? 2.951 -2.329 12.545 1.00 96.00 69 TYR A O 1
ATOM 561 N N . LYS A 1 70 ? 2.898 -4.459 11.832 1.00 95.25 70 LYS A N 1
ATOM 562 C CA . LYS A 1 70 ? 2.003 -4.934 12.906 1.00 95.25 70 LYS A CA 1
ATOM 563 C C . LYS A 1 70 ? 2.595 -4.708 14.300 1.00 95.25 70 LYS A C 1
ATOM 565 O O . LYS A 1 70 ? 1.866 -4.410 15.247 1.00 95.25 70 LYS A O 1
ATOM 570 N N . GLY A 1 71 ? 3.918 -4.804 14.428 1.00 93.75 71 GLY A N 1
ATOM 571 C CA . GLY A 1 71 ? 4.659 -4.582 15.668 1.00 93.75 71 GLY A CA 1
ATOM 572 C C . GLY A 1 71 ? 4.791 -3.116 16.099 1.00 93.75 71 GLY A C 1
ATOM 573 O O . GLY A 1 71 ? 5.096 -2.863 17.266 1.00 93.75 71 GLY A O 1
ATOM 574 N N . ARG A 1 72 ? 4.530 -2.136 15.218 1.00 93.31 72 ARG A N 1
ATOM 575 C CA . ARG A 1 72 ? 4.728 -0.699 15.515 1.00 93.31 72 ARG A CA 1
ATOM 576 C C . ARG A 1 72 ? 3.846 -0.171 16.643 1.00 93.31 72 ARG A C 1
ATOM 578 O O . ARG A 1 72 ? 4.264 0.725 17.374 1.00 93.31 72 ARG A O 1
ATOM 585 N N . LYS A 1 73 ? 2.639 -0.716 16.810 1.00 92.94 73 LYS A N 1
ATOM 586 C CA . LYS A 1 73 ? 1.756 -0.419 17.945 1.00 92.94 73 LYS A CA 1
ATOM 587 C C . LYS A 1 73 ? 1.161 -1.703 18.497 1.00 92.94 73 LYS A C 1
ATOM 589 O O . LYS A 1 73 ? 0.695 -2.561 17.758 1.00 92.94 73 LYS A O 1
ATOM 594 N N . LYS A 1 74 ? 1.036 -1.777 19.825 1.00 91.31 74 LYS A N 1
ATOM 595 C CA . LYS A 1 74 ? 0.400 -2.917 20.510 1.00 91.31 74 LYS A CA 1
ATOM 596 C C . LYS A 1 74 ? -1.024 -3.199 20.007 1.00 91.31 74 LYS A C 1
ATOM 598 O O . LYS A 1 74 ? -1.424 -4.356 19.956 1.00 91.31 74 LYS A O 1
ATOM 603 N N . ALA A 1 75 ? -1.767 -2.157 19.629 1.00 90.25 75 ALA A N 1
ATOM 604 C CA . ALA A 1 75 ? -3.122 -2.278 19.092 1.00 90.25 75 ALA A CA 1
ATOM 605 C C . ALA A 1 75 ? -3.179 -2.948 17.705 1.00 90.25 75 ALA A C 1
ATOM 607 O O . ALA A 1 75 ? -4.219 -3.486 17.346 1.00 90.25 75 ALA A O 1
ATOM 608 N N . TRP A 1 76 ? -2.081 -2.933 16.944 1.00 94.06 76 TRP A N 1
ATOM 609 C CA . TRP A 1 76 ? -2.020 -3.438 15.568 1.00 94.06 76 TRP A CA 1
ATOM 610 C C . TRP A 1 76 ? -1.563 -4.891 15.469 1.00 94.06 76 TRP A C 1
ATOM 612 O O . TRP A 1 76 ? -1.771 -5.531 14.445 1.00 94.06 76 TRP A O 1
ATOM 622 N N . LYS A 1 77 ? -0.991 -5.437 16.547 1.00 92.25 77 LYS A N 1
ATOM 623 C CA . LYS A 1 77 ? -0.420 -6.790 16.574 1.00 92.25 77 LYS A CA 1
ATOM 624 C C . LYS A 1 77 ? -1.379 -7.871 16.056 1.00 92.25 77 LYS A C 1
ATOM 626 O O . LYS A 1 77 ? -0.944 -8.800 15.385 1.00 92.25 77 LYS A O 1
ATOM 631 N N . ASN A 1 78 ? -2.667 -7.731 16.371 1.00 91.69 78 ASN A N 1
ATOM 632 C CA . ASN A 1 78 ? -3.723 -8.674 15.997 1.00 91.69 78 ASN A CA 1
ATOM 633 C C . ASN A 1 78 ? -4.736 -8.057 15.015 1.00 91.69 78 ASN A C 1
ATOM 635 O O . ASN A 1 78 ? -5.857 -8.549 14.930 1.00 91.69 78 ASN A O 1
ATOM 639 N N . ALA A 1 79 ? -4.396 -6.938 14.370 1.00 95.31 79 ALA A N 1
ATOM 640 C CA . ALA A 1 79 ? -5.249 -6.352 13.345 1.00 95.31 79 ALA A CA 1
ATOM 641 C C . ALA A 1 79 ? -5.190 -7.204 12.072 1.00 95.31 79 ALA A C 1
ATOM 643 O O . ALA A 1 79 ? -4.144 -7.785 11.758 1.00 95.31 79 ALA A O 1
ATOM 644 N N . ASP A 1 80 ? -6.304 -7.247 11.345 1.00 96.56 80 ASP A N 1
ATOM 645 C CA .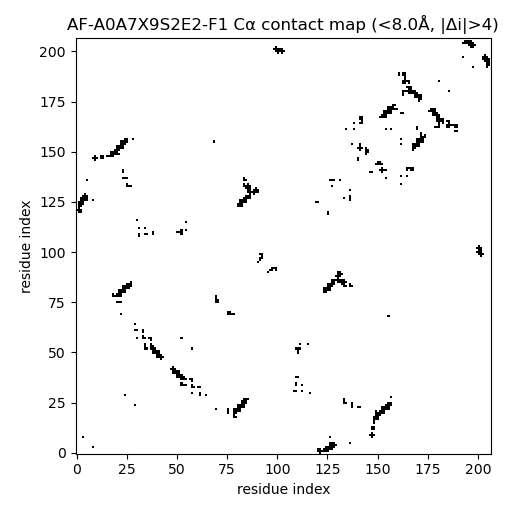 ASP A 1 80 ? -6.340 -7.867 10.024 1.00 96.56 80 ASP A CA 1
ATOM 646 C C . ASP A 1 80 ? -5.432 -7.065 9.076 1.00 96.56 80 ASP A C 1
ATOM 648 O O . ASP A 1 80 ? -5.288 -5.848 9.219 1.00 96.56 80 ASP A O 1
ATOM 652 N N . VAL A 1 81 ? -4.797 -7.741 8.118 1.00 97.62 81 VAL A N 1
ATOM 653 C CA . VAL A 1 81 ? -3.953 -7.103 7.098 1.00 97.62 81 VAL A CA 1
ATOM 654 C C . VAL A 1 81 ? -4.612 -7.263 5.742 1.00 97.62 81 VAL A C 1
ATOM 656 O O . VAL A 1 81 ? -5.034 -8.362 5.379 1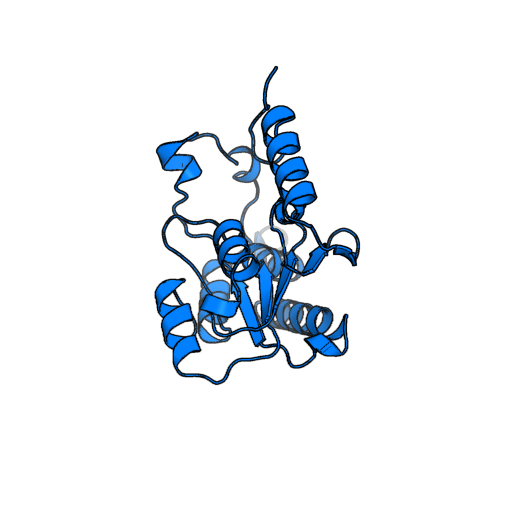.00 97.62 81 VAL A O 1
ATOM 659 N N . VAL A 1 82 ? -4.673 -6.162 5.001 1.00 98.25 82 VAL A N 1
ATOM 660 C CA . VAL A 1 82 ? -5.137 -6.113 3.619 1.00 98.25 82 VAL A CA 1
ATOM 661 C C . VAL A 1 82 ? -4.044 -5.480 2.774 1.00 98.25 82 VAL A C 1
ATOM 663 O O . VAL A 1 82 ? -3.585 -4.383 3.085 1.00 98.25 82 VAL A O 1
ATOM 666 N N . LEU A 1 83 ? -3.636 -6.163 1.709 1.00 98.56 83 LEU A N 1
ATOM 667 C CA . LEU A 1 83 ? -2.705 -5.624 0.722 1.00 98.56 83 LEU A CA 1
ATOM 668 C C . LEU A 1 83 ? -3.496 -5.056 -0.459 1.00 98.56 83 LEU A C 1
ATOM 670 O O . LEU A 1 83 ? -4.263 -5.779 -1.096 1.00 98.56 83 LEU A O 1
ATOM 674 N N . ALA A 1 84 ? -3.331 -3.770 -0.744 1.00 98.38 84 ALA A N 1
ATOM 675 C CA . ALA A 1 84 ? -3.962 -3.116 -1.885 1.00 98.38 84 ALA A CA 1
ATOM 676 C C . ALA A 1 84 ? -3.027 -3.121 -3.099 1.00 98.38 84 ALA A C 1
ATOM 678 O O . ALA A 1 84 ? -1.827 -2.893 -2.950 1.00 98.38 84 ALA A O 1
ATOM 679 N N . PHE A 1 85 ? -3.575 -3.369 -4.288 1.00 98.06 85 PHE A N 1
ATOM 680 C CA . PHE A 1 85 ? -2.812 -3.434 -5.533 1.00 98.06 85 PHE A CA 1
ATOM 681 C C . PHE A 1 85 ? -3.471 -2.640 -6.656 1.00 98.06 85 PHE A C 1
ATOM 683 O O . PHE A 1 85 ? -4.695 -2.587 -6.773 1.00 98.06 85 PHE A O 1
ATOM 690 N N . THR A 1 86 ? -2.621 -2.095 -7.515 1.00 96.06 86 THR A N 1
ATOM 691 C CA . THR A 1 86 ? -2.962 -1.342 -8.716 1.00 96.06 86 THR A CA 1
ATOM 692 C C . THR A 1 86 ? -3.344 -2.284 -9.848 1.00 96.06 86 THR A C 1
ATOM 694 O O . THR A 1 86 ? -2.621 -3.235 -10.169 1.00 96.06 86 THR A O 1
ATOM 697 N N . ASP A 1 87 ? -4.473 -2.004 -10.494 1.00 95.62 87 ASP A N 1
ATOM 698 C CA . ASP A 1 87 ? -4.837 -2.691 -11.723 1.00 95.62 87 ASP A CA 1
ATOM 699 C C . ASP A 1 87 ? -3.913 -2.289 -12.886 1.00 95.62 87 ASP A C 1
ATOM 701 O O . ASP A 1 87 ? -3.267 -1.240 -12.907 1.00 95.62 87 ASP A O 1
ATOM 705 N N . ARG A 1 88 ? -3.832 -3.151 -13.901 1.00 91.25 88 ARG A N 1
ATOM 706 C CA . ARG A 1 88 ? -3.039 -2.880 -15.109 1.00 91.25 88 ARG A CA 1
ATOM 707 C C . ARG A 1 88 ? -3.595 -1.708 -15.911 1.00 91.25 88 ARG A C 1
ATOM 709 O O . ARG A 1 88 ? -2.853 -1.080 -16.666 1.00 91.25 88 ARG A O 1
ATOM 716 N N . VAL A 1 89 ? -4.893 -1.456 -15.784 1.00 91.44 89 VAL A N 1
ATOM 717 C CA . VAL A 1 89 ? -5.580 -0.321 -16.385 1.00 91.44 89 VAL A CA 1
ATOM 718 C C . VAL A 1 89 ? -5.772 0.738 -15.303 1.00 91.44 89 VAL A C 1
ATOM 720 O O . VAL A 1 89 ? -6.139 0.412 -14.185 1.00 91.44 89 VAL A O 1
ATOM 723 N N . ASN A 1 90 ? -5.532 2.006 -15.633 1.00 92.31 90 ASN A N 1
ATOM 724 C CA . ASN A 1 90 ? -5.776 3.128 -14.728 1.00 92.31 90 ASN A CA 1
ATOM 725 C C . ASN A 1 90 ? -6.696 4.136 -15.420 1.00 92.31 90 ASN A C 1
ATOM 727 O O . ASN A 1 90 ? -6.353 4.672 -16.479 1.00 92.31 90 ASN A O 1
ATOM 731 N N . TRP A 1 91 ? -7.845 4.416 -14.807 1.00 95.00 91 TRP A N 1
ATOM 732 C CA . TRP A 1 91 ? -8.820 5.371 -15.327 1.00 95.00 91 TRP A CA 1
ATOM 733 C C . TRP A 1 91 ? -8.234 6.781 -15.520 1.00 95.00 91 TRP A C 1
ATOM 735 O O . TRP A 1 91 ? -8.618 7.454 -16.473 1.00 95.00 91 TRP A O 1
ATOM 745 N N . ARG A 1 92 ? -7.266 7.220 -14.697 1.00 93.12 92 ARG A N 1
ATOM 746 C CA . ARG A 1 92 ? -6.605 8.535 -14.835 1.00 93.12 92 ARG A CA 1
ATOM 747 C C . ARG A 1 92 ? -5.876 8.656 -16.171 1.00 93.12 92 ARG A C 1
ATOM 749 O O . ARG A 1 92 ? -6.007 9.667 -16.851 1.00 93.12 92 ARG A O 1
ATOM 756 N N . LYS A 1 93 ? -5.190 7.590 -16.595 1.00 91.38 93 LYS A N 1
ATOM 757 C CA . LYS A 1 93 ? -4.518 7.527 -17.904 1.00 91.38 93 LYS A CA 1
ATOM 758 C C . LYS A 1 93 ? -5.502 7.478 -19.068 1.00 91.38 93 LYS A C 1
ATOM 760 O O . LYS A 1 93 ? -5.228 8.014 -20.134 1.00 91.38 93 LYS A O 1
ATOM 765 N N . LEU A 1 94 ? -6.637 6.807 -18.876 1.00 91.94 94 LEU A N 1
ATOM 766 C CA . LEU A 1 94 ? -7.642 6.645 -19.926 1.00 91.94 94 LEU A CA 1
ATOM 767 C C . LEU A 1 94 ? -8.502 7.895 -20.135 1.00 91.94 94 LEU A C 1
ATOM 769 O O . LEU A 1 94 ? -8.881 8.183 -21.267 1.00 91.94 94 LEU A O 1
ATOM 773 N N . LEU A 1 95 ? -8.856 8.590 -19.052 1.00 92.81 95 LEU A N 1
ATOM 774 C CA . LEU A 1 95 ? -9.897 9.620 -19.055 1.00 92.81 95 LEU A CA 1
ATOM 775 C C . LEU A 1 95 ? -9.370 11.034 -18.803 1.00 92.81 95 LEU A C 1
ATOM 777 O O . LEU A 1 95 ? -10.049 11.985 -19.182 1.00 92.81 95 LEU A O 1
ATOM 781 N N . VAL A 1 96 ? -8.217 11.183 -18.143 1.00 89.69 96 VAL A N 1
ATOM 782 C CA . VAL A 1 96 ? -7.712 12.490 -17.694 1.00 89.69 96 VAL A CA 1
ATOM 783 C C . VAL A 1 96 ? -6.480 12.900 -18.486 1.00 89.69 96 VAL A C 1
ATOM 785 O O . VAL A 1 96 ? -6.533 13.871 -19.235 1.00 89.69 96 VAL A O 1
ATOM 788 N N . ASP A 1 97 ? -5.384 12.159 -18.339 1.00 89.19 97 ASP A N 1
ATOM 789 C CA . ASP A 1 97 ? -4.109 12.478 -18.975 1.00 89.19 97 ASP A CA 1
ATOM 790 C C . ASP A 1 97 ? -3.350 11.187 -19.322 1.00 89.19 97 ASP A C 1
ATOM 792 O O . ASP A 1 97 ? -2.874 10.496 -18.414 1.00 89.19 97 ASP A O 1
ATOM 796 N N . PRO A 1 98 ? -3.198 10.852 -20.618 1.00 90.56 98 PRO A N 1
ATOM 797 C CA . PRO A 1 98 ? -2.423 9.694 -21.057 1.00 90.56 98 PRO A CA 1
ATOM 798 C C . PRO A 1 98 ? -0.981 9.691 -20.538 1.00 90.56 98 PRO A C 1
ATOM 800 O O . PRO A 1 98 ? -0.428 8.613 -20.320 1.00 90.56 98 PRO A O 1
ATOM 803 N N . THR A 1 99 ? -0.407 10.876 -20.294 1.00 88.12 99 THR A N 1
ATOM 804 C CA . THR A 1 99 ? 0.980 11.047 -19.846 1.00 88.12 99 THR A CA 1
ATOM 805 C C . THR A 1 99 ? 1.171 10.943 -18.330 1.00 88.12 99 THR A C 1
ATOM 807 O O . THR A 1 99 ? 2.301 10.949 -17.833 1.00 88.12 99 THR A O 1
ATOM 810 N N . TYR A 1 100 ? 0.081 10.766 -17.575 1.00 88.19 100 TYR A N 1
ATOM 811 C CA . TYR A 1 100 ? 0.113 10.596 -16.124 1.00 88.19 100 TYR A CA 1
ATOM 812 C C . TYR A 1 100 ? 1.066 9.464 -15.705 1.00 88.19 100 TYR A C 1
ATOM 814 O O . TYR A 1 100 ? 0.957 8.334 -16.184 1.00 88.19 100 TYR A O 1
ATOM 822 N N . LYS A 1 101 ? 2.007 9.738 -14.793 1.00 86.94 101 LYS A N 1
ATOM 823 C CA . LYS A 1 101 ? 3.036 8.786 -14.327 1.00 86.94 101 LYS A CA 1
ATOM 824 C C . LYS A 1 101 ? 3.907 8.165 -15.445 1.00 86.94 101 LYS A C 1
ATOM 826 O O . LYS A 1 101 ? 4.537 7.129 -15.211 1.00 86.94 101 LYS A O 1
ATOM 831 N N . GLU A 1 102 ? 3.989 8.739 -16.652 1.00 85.56 102 GLU A N 1
ATOM 832 C CA . GLU A 1 102 ? 4.855 8.206 -17.726 1.00 85.56 102 GLU A CA 1
ATOM 833 C C . GLU A 1 102 ? 6.342 8.224 -17.351 1.00 85.56 102 GLU A C 1
ATOM 835 O O . GLU A 1 102 ? 7.080 7.293 -17.674 1.00 85.56 102 GLU A O 1
ATOM 840 N N . ASN A 1 103 ? 6.775 9.220 -16.576 1.00 81.81 103 ASN A N 1
ATOM 841 C CA . ASN A 1 103 ? 8.127 9.313 -16.021 1.00 81.81 103 ASN A CA 1
ATOM 842 C C . ASN A 1 103 ? 8.523 8.082 -15.181 1.00 81.81 103 ASN A C 1
ATOM 844 O O . ASN A 1 103 ? 9.708 7.763 -15.078 1.00 81.81 103 ASN A O 1
ATOM 848 N N . ARG A 1 104 ? 7.548 7.361 -14.608 1.00 78.44 104 ARG A N 1
ATOM 849 C CA . ARG A 1 104 ? 7.781 6.151 -13.804 1.00 78.44 104 ARG A CA 1
ATOM 850 C C . ARG A 1 104 ? 7.934 4.881 -14.652 1.00 78.44 104 ARG A C 1
ATOM 852 O O . ARG A 1 104 ? 8.440 3.884 -14.144 1.00 78.44 104 ARG A O 1
ATOM 859 N N . ALA A 1 105 ? 7.564 4.904 -15.937 1.00 76.12 105 ALA A N 1
ATOM 860 C CA . ALA A 1 105 ? 7.648 3.738 -16.829 1.00 76.12 105 ALA A CA 1
ATOM 861 C C . ALA A 1 105 ? 9.091 3.267 -17.096 1.00 76.12 105 ALA A C 1
ATOM 863 O O . ALA A 1 105 ? 9.310 2.142 -17.543 1.00 76.12 105 ALA A O 1
ATOM 864 N N . VAL A 1 106 ? 10.080 4.118 -16.805 1.00 72.88 106 VAL A N 1
ATOM 865 C CA . VAL A 1 106 ? 11.509 3.812 -16.953 1.00 72.88 106 VAL A CA 1
ATOM 866 C C . VAL A 1 106 ? 11.969 2.752 -15.944 1.00 72.88 106 VAL A C 1
ATOM 868 O O . VAL A 1 106 ? 12.883 1.975 -16.230 1.00 72.88 106 VAL A O 1
ATOM 871 N N . THR A 1 107 ? 11.326 2.680 -14.776 1.00 79.12 107 THR A N 1
ATOM 872 C CA . THR A 1 107 ? 11.677 1.715 -13.731 1.00 79.12 107 THR A CA 1
ATOM 873 C C . THR A 1 107 ? 11.129 0.336 -14.088 1.00 79.12 107 THR A C 1
ATOM 875 O O . THR A 1 107 ? 9.921 0.099 -14.077 1.00 79.12 107 THR A O 1
ATOM 878 N N . LYS A 1 108 ? 12.027 -0.603 -14.397 1.00 85.31 108 LYS A N 1
ATOM 879 C CA . LYS A 1 108 ? 11.653 -1.993 -14.674 1.00 85.31 108 LYS A CA 1
ATOM 880 C C . LYS A 1 108 ? 11.264 -2.714 -13.386 1.00 85.31 108 LYS A C 1
ATOM 882 O O . LYS A 1 108 ? 11.907 -2.544 -12.353 1.00 85.31 108 LYS A O 1
ATOM 887 N N . LYS A 1 109 ? 10.231 -3.554 -13.473 1.00 91.56 109 LYS A N 1
ATOM 888 C CA . LYS A 1 109 ? 9.889 -4.489 -12.398 1.00 91.56 109 LYS A CA 1
ATOM 889 C C . LYS A 1 109 ? 10.985 -5.561 -12.263 1.00 91.56 109 LYS A C 1
ATOM 891 O O . LYS A 1 109 ? 11.545 -5.943 -13.296 1.00 91.56 109 LYS A O 1
ATOM 896 N N . PRO A 1 110 ? 11.247 -6.061 -11.042 1.00 94.50 110 PRO A N 1
ATOM 897 C CA . PRO A 1 110 ? 12.153 -7.182 -10.813 1.00 94.50 110 PRO A CA 1
ATOM 898 C C . PRO A 1 110 ? 11.839 -8.408 -11.674 1.00 94.50 110 PRO A C 1
ATOM 900 O O . PRO A 1 110 ? 10.679 -8.658 -12.026 1.00 94.50 110 PRO A O 1
ATOM 903 N N . VAL A 1 111 ? 12.857 -9.204 -12.004 1.00 95.75 111 VAL A N 1
ATOM 904 C CA . VAL A 1 111 ? 12.637 -10.479 -12.707 1.00 95.75 111 VAL A CA 1
ATOM 905 C C . VAL A 1 111 ? 11.749 -11.409 -11.866 1.00 95.75 111 VAL A C 1
ATOM 907 O O . VAL A 1 111 ? 11.867 -11.459 -10.646 1.00 95.75 111 VAL A O 1
ATOM 910 N N . GLY A 1 112 ? 10.813 -12.117 -12.507 1.00 96.25 112 GLY A N 1
ATOM 911 C CA . GLY A 1 112 ? 9.871 -13.009 -11.812 1.00 96.25 112 GLY A CA 1
ATOM 912 C C . GLY A 1 112 ? 8.698 -12.310 -11.106 1.00 96.25 112 GLY A C 1
ATOM 91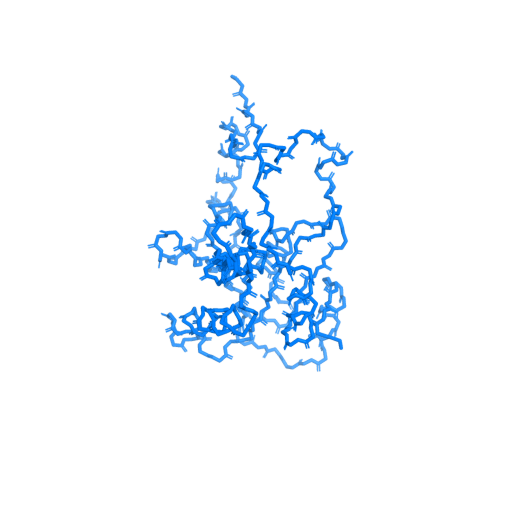3 O O . GLY A 1 112 ? 7.859 -12.986 -10.514 1.00 96.25 112 GLY A O 1
ATOM 914 N N . TYR A 1 113 ? 8.569 -10.978 -11.211 1.00 96.69 113 TYR A N 1
ATOM 915 C CA . TYR A 1 113 ? 7.576 -10.191 -10.461 1.00 96.69 113 TYR A CA 1
ATOM 916 C C . TYR A 1 113 ? 6.136 -10.707 -10.537 1.00 96.69 113 TYR A C 1
ATOM 918 O O . TYR A 1 113 ? 5.464 -10.815 -9.515 1.00 96.69 113 TYR A O 1
ATOM 926 N N . PHE A 1 114 ? 5.638 -11.026 -11.734 1.00 95.19 114 PHE A N 1
ATOM 927 C CA . PHE A 1 114 ? 4.246 -11.455 -11.889 1.00 95.19 114 PHE A CA 1
ATOM 928 C C . PHE A 1 114 ? 3.980 -12.824 -11.257 1.00 95.19 114 PHE A C 1
ATOM 930 O O . PHE A 1 114 ? 2.917 -13.018 -10.685 1.00 95.19 114 PHE A O 1
ATOM 937 N N . GLU A 1 115 ? 4.942 -13.745 -11.314 1.00 96.50 115 GLU A N 1
ATOM 938 C CA . GLU A 1 115 ? 4.818 -15.056 -10.670 1.00 96.50 115 GLU A CA 1
ATOM 939 C C . GLU A 1 115 ? 4.821 -14.918 -9.143 1.00 96.50 115 GLU A C 1
ATOM 941 O O . GLU A 1 115 ? 3.979 -15.499 -8.460 1.00 96.50 115 GLU A O 1
ATOM 946 N N . PHE A 1 116 ? 5.719 -14.089 -8.601 1.00 97.69 116 PHE A N 1
ATOM 947 C CA . PHE A 1 116 ? 5.727 -13.788 -7.172 1.00 97.69 116 PHE A CA 1
ATOM 948 C C . PHE A 1 116 ? 4.403 -13.151 -6.724 1.00 97.69 116 PHE A C 1
ATOM 950 O O . PHE A 1 116 ? 3.843 -13.560 -5.706 1.00 97.69 116 PHE A O 1
ATOM 957 N N . LEU A 1 117 ? 3.874 -12.201 -7.503 1.00 96.38 117 LEU A N 1
ATOM 958 C CA . LEU A 1 117 ? 2.615 -11.516 -7.215 1.00 96.38 117 LEU A CA 1
ATOM 959 C C . LEU A 1 117 ? 1.416 -12.477 -7.153 1.00 96.38 117 LEU A C 1
ATOM 961 O O . LEU A 1 117 ? 0.602 -12.358 -6.240 1.00 96.38 117 LEU A O 1
ATOM 965 N N . GLU A 1 118 ? 1.319 -13.457 -8.056 1.00 95.94 118 GLU A N 1
ATOM 966 C CA . GLU A 1 118 ? 0.264 -14.480 -7.972 1.00 95.94 118 GLU A CA 1
ATOM 967 C C . GLU A 1 118 ? 0.368 -15.284 -6.664 1.00 95.94 118 GLU A C 1
ATOM 969 O O . GLU A 1 118 ? -0.636 -15.476 -5.981 1.00 95.94 118 GLU A O 1
ATOM 974 N N . SER A 1 119 ? 1.582 -15.638 -6.219 1.00 96.06 119 SER A N 1
ATOM 975 C CA . SER A 1 119 ? 1.759 -16.319 -4.922 1.00 96.06 119 SER A CA 1
ATOM 976 C C . SER A 1 119 ? 1.322 -15.457 -3.725 1.00 96.06 119 SER A C 1
ATOM 978 O O . SER A 1 119 ? 0.812 -15.970 -2.723 1.00 96.06 119 SER A O 1
ATOM 980 N N . VAL A 1 120 ? 1.465 -14.130 -3.828 1.00 97.31 120 VAL A N 1
ATOM 981 C CA . VAL A 1 120 ? 0.967 -13.180 -2.823 1.00 97.31 120 VAL A CA 1
ATOM 982 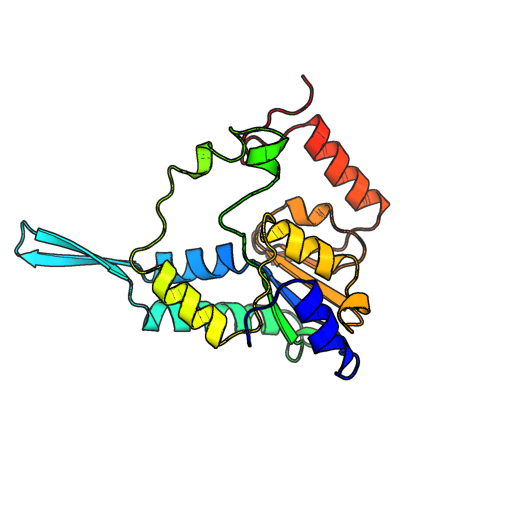C C . VAL A 1 120 ? -0.564 -13.148 -2.826 1.00 97.31 120 VAL A C 1
ATOM 984 O O . VAL A 1 120 ? -1.168 -13.187 -1.754 1.00 97.31 120 VAL A O 1
ATOM 987 N N . PHE A 1 121 ? -1.203 -13.152 -4.001 1.00 96.75 121 PHE A N 1
ATOM 988 C CA . PHE A 1 121 ? -2.665 -13.216 -4.143 1.00 96.75 121 PHE A CA 1
ATOM 989 C C . PHE A 1 121 ? -3.293 -14.513 -3.633 1.00 96.75 121 PHE A C 1
ATOM 991 O O . PHE A 1 121 ? -4.483 -14.523 -3.321 1.00 96.75 121 PHE A O 1
ATOM 998 N N . GLU A 1 122 ? -2.531 -15.598 -3.554 1.00 95.88 122 GLU A N 1
ATOM 999 C CA . GLU A 1 122 ? -2.986 -16.859 -2.965 1.00 95.88 122 GLU A CA 1
ATOM 1000 C C . GLU A 1 122 ? -2.863 -16.851 -1.434 1.00 95.88 122 GLU A C 1
ATOM 1002 O O . GLU A 1 122 ? -3.724 -17.395 -0.737 1.00 95.88 122 GLU A O 1
ATOM 1007 N N . THR A 1 123 ? -1.828 -16.191 -0.909 1.00 95.25 123 THR A N 1
ATOM 1008 C CA . THR A 1 123 ? -1.430 -16.271 0.505 1.00 95.25 123 THR A CA 1
ATOM 1009 C C . THR A 1 123 ? -2.091 -15.211 1.387 1.00 95.25 123 THR A C 1
ATOM 1011 O O . THR A 1 123 ? -2.467 -15.500 2.523 1.00 95.25 123 THR A O 1
ATOM 1014 N N . TYR A 1 124 ? -2.235 -13.983 0.885 1.00 96.88 124 TYR A N 1
ATOM 1015 C CA . TYR A 1 124 ? -2.691 -12.830 1.663 1.00 96.88 124 TYR A CA 1
ATOM 1016 C C . TYR A 1 124 ? -4.081 -12.369 1.238 1.00 96.88 124 TYR A C 1
ATOM 1018 O O . TYR A 1 124 ? -4.511 -12.594 0.108 1.00 96.88 124 TYR A O 1
ATOM 1026 N N . THR A 1 125 ? -4.771 -11.668 2.139 1.00 97.56 125 THR A N 1
ATOM 1027 C CA . THR A 1 125 ? -5.969 -10.906 1.776 1.00 97.56 125 THR A CA 1
ATOM 1028 C C . THR A 1 125 ? -5.543 -9.711 0.931 1.00 97.56 125 THR A C 1
ATOM 1030 O O . THR A 1 125 ? -4.969 -8.746 1.438 1.00 97.56 125 THR A O 1
ATOM 1033 N N . CYS A 1 126 ? -5.831 -9.782 -0.358 1.00 98.19 126 CYS A N 1
ATOM 1034 C CA . CYS A 1 126 ? -5.430 -8.807 -1.355 1.00 98.19 126 CYS A CA 1
ATOM 1035 C C . CYS A 1 126 ? -6.669 -8.177 -1.986 1.00 98.19 126 CYS A C 1
ATOM 1037 O O . CYS A 1 126 ? -7.614 -8.883 -2.344 1.00 98.19 126 CYS A O 1
ATOM 1039 N N . VAL A 1 127 ? -6.653 -6.859 -2.168 1.00 98.50 127 VAL A N 1
ATOM 1040 C CA . VAL A 1 127 ? -7.708 -6.131 -2.875 1.00 98.50 127 VAL A CA 1
ATOM 1041 C C . VAL A 1 127 ? -7.119 -5.484 -4.121 1.00 98.50 127 VAL A C 1
ATOM 1043 O O . VAL A 1 127 ? -6.140 -4.747 -4.046 1.00 98.50 127 VAL A O 1
ATOM 1046 N N . LEU A 1 128 ? -7.722 -5.786 -5.267 1.00 97.62 128 LEU A N 1
ATOM 1047 C CA . LEU A 1 128 ? -7.408 -5.200 -6.565 1.00 97.62 128 LEU A CA 1
ATOM 1048 C C . LEU A 1 128 ? -8.737 -4.893 -7.248 1.00 97.62 128 LEU A C 1
ATOM 1050 O O . LEU A 1 128 ? -9.484 -5.807 -7.607 1.00 97.62 128 LEU A O 1
ATOM 1054 N N . GLU A 1 129 ? -9.036 -3.607 -7.402 1.00 97.81 129 GLU A N 1
ATOM 1055 C CA . GLU A 1 129 ? -10.246 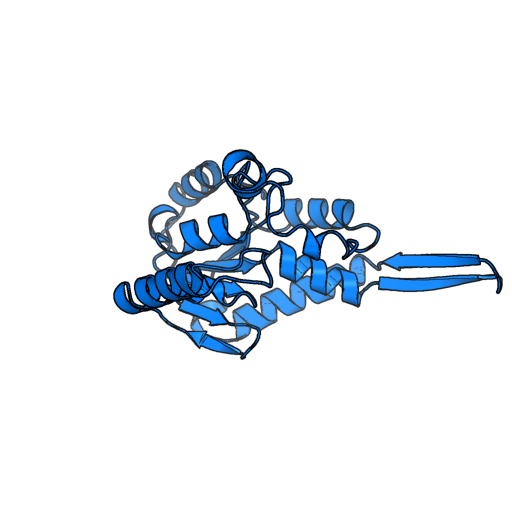-3.146 -8.077 1.00 97.81 129 GLU A CA 1
ATOM 1056 C C . GLU A 1 129 ? -9.919 -2.798 -9.536 1.00 97.81 129 GLU A C 1
ATOM 1058 O O . GLU A 1 129 ? -8.965 -2.055 -9.777 1.00 97.81 129 GLU A O 1
ATOM 1063 N N . PRO A 1 130 ? -10.683 -3.307 -10.520 1.00 96.81 130 PRO A N 1
ATOM 1064 C CA . PRO A 1 130 ? -10.480 -2.960 -11.919 1.00 96.81 130 PRO A CA 1
ATOM 1065 C C . PRO A 1 130 ? -10.418 -1.449 -12.152 1.00 96.81 130 PRO A C 1
ATOM 1067 O O . PRO A 1 130 ? -11.254 -0.696 -11.658 1.00 96.81 130 PRO A O 1
ATOM 1070 N N . GLN A 1 131 ? -9.464 -1.029 -12.980 1.00 95.88 131 GLN A N 1
ATOM 1071 C CA . GLN A 1 131 ? -9.210 0.358 -13.374 1.00 95.88 131 GLN A CA 1
ATOM 1072 C C . GLN A 1 131 ? -8.692 1.299 -12.274 1.00 95.88 131 GLN A C 1
ATOM 1074 O O . GLN A 1 131 ? -8.415 2.458 -12.592 1.00 95.88 131 GLN A O 1
ATOM 1079 N N . LEU A 1 132 ? -8.555 0.846 -11.023 1.00 97.00 132 LEU A N 1
ATOM 1080 C CA . LEU A 1 132 ? -8.098 1.670 -9.900 1.00 97.00 132 LEU A CA 1
ATOM 1081 C C . LEU A 1 132 ? -6.621 1.439 -9.560 1.00 97.00 132 LEU A C 1
ATOM 1083 O O . LEU A 1 132 ? -6.060 0.366 -9.796 1.00 97.00 132 LEU A O 1
ATOM 1087 N N . GLU A 1 133 ? -5.997 2.454 -8.962 1.00 96.12 133 GLU A N 1
ATOM 1088 C CA . GLU A 1 133 ? -4.679 2.318 -8.340 1.00 96.12 133 GLU A CA 1
ATOM 1089 C C . GLU A 1 133 ? -4.794 1.750 -6.919 1.00 96.12 133 GLU A C 1
ATOM 1091 O O . GLU A 1 133 ? -5.843 1.838 -6.273 1.00 96.12 133 GLU A O 1
ATOM 1096 N N . GLY A 1 134 ? -3.696 1.187 -6.409 1.00 96.69 134 GLY A N 1
ATOM 1097 C CA . GLY A 1 134 ? -3.616 0.719 -5.025 1.00 96.69 134 GLY A CA 1
ATOM 1098 C C . GLY A 1 134 ? -3.986 1.825 -4.034 1.00 96.69 134 GLY A C 1
ATOM 1099 O O . GLY A 1 134 ? -4.730 1.570 -3.089 1.00 96.69 134 GLY A O 1
ATOM 1100 N N . ASP A 1 135 ? -3.582 3.067 -4.312 1.00 96.44 135 ASP A N 1
ATOM 1101 C CA . ASP A 1 135 ? -3.902 4.233 -3.483 1.00 96.44 135 ASP A CA 1
ATOM 1102 C C . ASP A 1 135 ? -5.410 4.516 -3.402 1.00 96.44 135 ASP A C 1
ATOM 1104 O O . ASP A 1 135 ? -5.915 4.848 -2.327 1.00 96.44 135 ASP A O 1
ATOM 1108 N N . ASP A 1 136 ? -6.158 4.311 -4.495 1.00 97.25 136 ASP A N 1
ATOM 1109 C CA . ASP A 1 136 ? -7.620 4.457 -4.505 1.00 97.25 136 ASP A CA 1
ATOM 1110 C C . ASP A 1 136 ? -8.273 3.396 -3.609 1.00 97.25 136 ASP A C 1
ATOM 1112 O O . ASP A 1 136 ? -9.132 3.700 -2.779 1.00 97.25 136 ASP A O 1
ATOM 1116 N N . VAL A 1 137 ? -7.833 2.141 -3.746 1.00 98.06 137 VAL A N 1
ATOM 1117 C CA . VAL A 1 137 ? -8.307 1.014 -2.931 1.00 98.06 137 VAL A CA 1
ATOM 1118 C C . VAL A 1 137 ? -8.029 1.275 -1.450 1.00 98.06 137 VAL A C 1
ATOM 1120 O O . VAL A 1 137 ? -8.916 1.108 -0.608 1.00 98.06 137 VAL A O 1
ATOM 1123 N N . MET A 1 138 ? -6.815 1.727 -1.130 1.00 98.25 138 MET A N 1
ATOM 1124 C CA . MET A 1 138 ? -6.422 2.099 0.225 1.00 98.25 138 MET A CA 1
ATOM 1125 C C . MET A 1 138 ? -7.275 3.245 0.764 1.00 98.25 138 MET A C 1
ATOM 1127 O O . MET A 1 138 ? -7.787 3.139 1.877 1.00 98.25 138 MET A O 1
ATOM 1131 N N . GLY A 1 139 ? -7.474 4.307 -0.016 1.00 97.25 139 GLY A N 1
ATOM 1132 C CA . GLY A 1 139 ? -8.288 5.457 0.370 1.00 97.25 139 GLY A CA 1
ATOM 1133 C C . GLY A 1 139 ? -9.752 5.096 0.627 1.00 97.25 139 GLY A C 1
ATOM 1134 O O . GLY A 1 139 ? -10.328 5.549 1.618 1.00 97.25 139 GLY A O 1
ATOM 1135 N N . ILE A 1 140 ? -10.350 4.230 -0.198 1.00 97.31 140 ILE A N 1
ATOM 1136 C CA . ILE A 1 140 ? -11.742 3.776 -0.036 1.00 97.31 140 ILE A CA 1
ATOM 1137 C C . ILE A 1 140 ? -11.912 2.960 1.251 1.00 97.31 140 ILE A C 1
ATOM 1139 O O . ILE A 1 140 ? -12.842 3.207 2.020 1.00 97.31 140 ILE A O 1
ATOM 1143 N N . ILE A 1 141 ? -11.008 2.012 1.524 1.00 97.19 141 ILE A N 1
ATOM 1144 C CA . ILE A 1 141 ? -11.058 1.224 2.767 1.00 97.19 141 ILE A CA 1
ATOM 1145 C C . ILE A 1 141 ? -10.737 2.111 3.979 1.00 97.19 141 ILE A C 1
ATOM 1147 O O . ILE A 1 141 ? -11.367 1.980 5.028 1.00 97.19 141 ILE A O 1
ATOM 1151 N N . GLY A 1 142 ? -9.774 3.023 3.833 1.00 96.12 142 GLY A N 1
ATOM 1152 C CA . GLY A 1 142 ? -9.304 3.930 4.876 1.00 96.12 142 GLY A CA 1
ATOM 1153 C C . GLY A 1 142 ? -10.357 4.921 5.356 1.00 96.12 142 GLY A C 1
ATOM 1154 O O . GLY A 1 142 ? -10.541 5.068 6.561 1.00 96.12 142 GLY A O 1
ATOM 1155 N N . SER A 1 143 ? -11.055 5.568 4.422 1.00 94.94 143 SER A N 1
ATOM 1156 C CA . SER A 1 143 ? -12.072 6.592 4.709 1.00 94.94 143 SER A CA 1
ATOM 1157 C C . SER A 1 143 ? -13.410 6.019 5.181 1.00 94.94 143 SER A C 1
ATOM 1159 O O . SER A 1 143 ? -14.165 6.708 5.863 1.00 94.94 143 SER A O 1
ATOM 1161 N N . ASN A 1 144 ? -13.720 4.760 4.851 1.00 95.19 144 ASN A N 1
ATOM 1162 C CA . ASN A 1 144 ? -14.950 4.102 5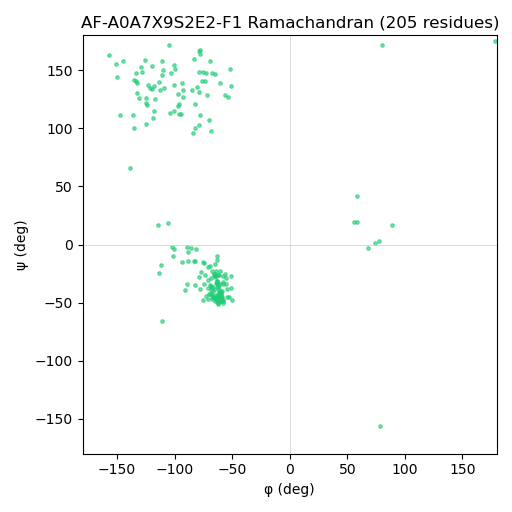.295 1.00 95.19 144 ASN A CA 1
ATOM 1163 C C . ASN A 1 144 ? -14.719 2.639 5.727 1.00 95.19 144 ASN A C 1
ATOM 1165 O O . ASN A 1 144 ? -15.247 1.706 5.114 1.00 95.19 144 ASN A O 1
ATOM 1169 N N . PRO A 1 145 ? -13.967 2.405 6.818 1.00 96.06 145 PRO A N 1
ATOM 1170 C CA . PRO A 1 145 ? -13.639 1.056 7.279 1.00 96.06 145 PRO A CA 1
ATOM 1171 C C . PRO A 1 145 ? -14.867 0.267 7.751 1.00 96.06 145 PRO A C 1
ATOM 1173 O O . PRO A 1 145 ? -14.881 -0.965 7.676 1.00 96.06 145 PRO A O 1
ATOM 1176 N N . LEU A 1 146 ? -15.925 0.957 8.189 1.00 96.38 146 LEU A N 1
ATOM 1177 C CA . LEU A 1 146 ? -17.163 0.329 8.655 1.00 96.38 146 LEU A CA 1
ATOM 1178 C C . LEU A 1 146 ? -17.874 -0.446 7.542 1.00 96.38 146 LEU A C 1
ATOM 1180 O O . LEU A 1 146 ? -18.425 -1.512 7.814 1.00 96.38 146 LEU A O 1
ATOM 1184 N N . GLN A 1 147 ? -17.791 0.015 6.288 1.00 96.38 147 GLN A N 1
ATOM 1185 C CA . GLN A 1 147 ? -18.307 -0.717 5.122 1.00 96.38 147 GLN A CA 1
ATOM 1186 C C . GLN A 1 147 ? -17.632 -2.089 4.940 1.00 96.38 147 GLN A C 1
ATOM 1188 O O . GLN A 1 147 ? -18.196 -3.004 4.338 1.00 96.38 147 GLN A O 1
ATOM 1193 N N . PHE A 1 148 ? -16.433 -2.254 5.493 1.00 97.06 148 PHE A N 1
ATOM 1194 C CA . PHE A 1 148 ? -15.658 -3.493 5.491 1.00 97.06 148 PHE A CA 1
ATOM 1195 C C . PHE A 1 148 ? -15.666 -4.176 6.868 1.00 97.06 148 PHE A C 1
ATOM 1197 O O . PHE A 1 148 ? -14.839 -5.046 7.147 1.00 97.06 148 PHE A O 1
ATOM 1204 N N . ASN A 1 149 ? -16.621 -3.807 7.728 1.00 97.06 149 ASN A N 1
ATOM 1205 C CA . ASN A 1 149 ? -16.820 -4.378 9.057 1.00 97.06 149 ASN A CA 1
ATOM 1206 C C . ASN A 1 149 ? -15.571 -4.242 9.956 1.00 97.06 149 ASN A C 1
ATOM 1208 O O . ASN A 1 149 ? -15.177 -5.176 10.671 1.00 97.06 149 ASN A O 1
ATOM 1212 N N . TYR A 1 150 ? -14.938 -3.066 9.893 1.00 97.19 150 TYR A N 1
ATOM 1213 C CA . TYR A 1 150 ? -13.834 -2.643 10.751 1.00 97.19 150 TYR A CA 1
ATOM 1214 C C . TYR A 1 150 ? -14.177 -1.338 11.474 1.00 97.19 150 TYR A C 1
ATOM 1216 O O . TYR A 1 150 ? -14.677 -0.401 10.862 1.00 97.19 150 TYR A O 1
ATOM 1224 N N . GLU A 1 151 ? -13.855 -1.244 12.765 1.00 95.69 151 GLU A N 1
ATOM 1225 C CA . GLU A 1 151 ? -14.049 -0.006 13.540 1.00 95.69 151 GLU A CA 1
ATOM 1226 C C . GLU A 1 151 ? -13.060 1.098 13.139 1.00 95.69 151 GLU A C 1
ATOM 1228 O O . GLU A 1 151 ? -13.378 2.281 13.238 1.00 95.69 151 GLU A O 1
ATOM 1233 N N . LYS A 1 152 ? -11.850 0.722 12.704 1.00 95.06 152 LYS A N 1
ATOM 1234 C CA . LYS A 1 152 ? -10.787 1.662 12.339 1.00 95.06 152 LYS A CA 1
ATOM 1235 C C . LYS A 1 152 ? -9.878 1.097 11.249 1.00 95.06 152 LYS A C 1
ATOM 1237 O O . LYS A 1 152 ? -9.548 -0.087 11.273 1.00 95.06 152 LYS A O 1
ATOM 1242 N N . ALA A 1 153 ? -9.405 1.953 10.351 1.00 96.69 153 ALA A N 1
ATOM 1243 C CA . ALA A 1 153 ? -8.342 1.623 9.409 1.00 96.69 153 ALA A CA 1
ATOM 1244 C C . ALA A 1 153 ? -7.040 2.359 9.739 1.00 96.69 153 ALA A C 1
ATOM 1246 O O . ALA A 1 153 ? -7.035 3.473 10.276 1.00 96.69 153 ALA A O 1
ATOM 1247 N N . VAL A 1 154 ? -5.934 1.708 9.394 1.00 97.56 154 VAL A N 1
ATOM 1248 C CA . VAL A 1 154 ? -4.602 2.301 9.366 1.00 97.56 154 VAL A CA 1
ATOM 1249 C C . VAL A 1 154 ? -4.034 2.110 7.971 1.00 97.56 154 VAL A C 1
ATOM 1251 O O . VAL A 1 154 ? -3.869 0.973 7.531 1.00 97.56 154 VAL A O 1
ATOM 1254 N N . LEU A 1 155 ? -3.711 3.204 7.299 1.00 98.12 155 LEU A N 1
ATOM 1255 C CA . LEU A 1 155 ? -3.018 3.174 6.019 1.00 98.12 155 LEU A CA 1
ATOM 1256 C C . LEU A 1 155 ? -1.514 3.072 6.267 1.00 98.12 155 LEU A C 1
ATOM 1258 O O . LEU A 1 155 ? -0.967 3.790 7.106 1.00 98.12 155 LEU A O 1
ATOM 1262 N N . VAL A 1 156 ? -0.843 2.168 5.563 1.00 98.00 156 VAL A N 1
ATOM 1263 C CA . VAL A 1 156 ? 0.603 1.944 5.670 1.00 98.00 156 VAL A CA 1
ATOM 1264 C C . VAL A 1 156 ? 1.216 2.087 4.284 1.00 98.00 156 VAL A C 1
ATOM 1266 O O . VAL A 1 156 ? 1.089 1.192 3.451 1.00 98.00 156 VAL A O 1
ATOM 1269 N N . SER A 1 157 ? 1.872 3.219 4.037 1.00 97.00 157 SER A N 1
ATOM 1270 C CA . SER A 1 157 ? 2.544 3.503 2.764 1.00 97.00 157 SER A CA 1
ATOM 1271 C C . SER A 1 157 ? 3.644 4.556 2.937 1.00 97.00 157 SER A C 1
ATOM 1273 O O . SER A 1 157 ? 3.707 5.284 3.936 1.00 97.00 157 SER A O 1
ATOM 1275 N N . CYS A 1 158 ? 4.544 4.641 1.960 1.00 94.19 158 CYS A N 1
ATOM 1276 C CA . CYS A 1 158 ? 5.483 5.748 1.819 1.00 94.19 158 CYS A CA 1
ATOM 1277 C C . CYS A 1 158 ? 4.876 6.983 1.129 1.00 94.19 158 CYS A C 1
ATOM 1279 O O . CYS A 1 158 ? 5.483 8.058 1.206 1.00 94.19 158 CYS A O 1
ATOM 1281 N N . ASP A 1 159 ? 3.712 6.855 0.485 1.00 93.00 159 ASP A N 1
ATOM 1282 C CA . ASP A 1 159 ? 3.122 7.940 -0.297 1.00 93.00 159 ASP A CA 1
ATOM 1283 C C . ASP A 1 159 ? 2.583 9.067 0.597 1.00 93.00 159 ASP A C 1
ATOM 1285 O O . ASP A 1 159 ? 1.838 8.848 1.551 1.00 93.00 159 ASP A O 1
ATOM 1289 N N . LYS A 1 160 ? 2.980 10.308 0.304 1.00 91.75 160 LYS A N 1
ATOM 1290 C CA . LYS A 1 160 ? 2.518 11.490 1.043 1.00 91.75 160 LYS A CA 1
ATOM 1291 C C . LYS A 1 160 ? 1.035 11.783 0.789 1.00 91.75 160 LYS A C 1
ATOM 1293 O O . LYS A 1 160 ? 0.446 12.522 1.581 1.00 91.75 160 LYS A O 1
ATOM 1298 N N . ASP A 1 161 ? 0.459 11.242 -0.280 1.00 93.31 161 ASP A N 1
ATOM 1299 C CA . ASP A 1 161 ? -0.883 11.567 -0.764 1.00 93.31 161 ASP A CA 1
ATOM 1300 C C . ASP A 1 161 ? -1.973 11.019 0.155 1.00 93.31 161 ASP A C 1
ATOM 1302 O O . ASP A 1 161 ? -3.055 11.593 0.241 1.00 93.31 161 ASP A O 1
ATOM 1306 N N . PHE A 1 162 ? -1.654 10.037 1.004 1.00 96.44 162 PHE A N 1
ATOM 1307 C CA . PHE A 1 162 ? -2.546 9.593 2.081 1.00 96.44 162 PHE A CA 1
ATOM 1308 C C . PHE A 1 162 ? -2.838 10.663 3.138 1.00 96.44 162 PHE A C 1
ATOM 1310 O O . PHE A 1 162 ? -3.759 10.507 3.936 1.00 96.44 162 PHE A O 1
ATOM 1317 N N . LYS A 1 163 ? -2.130 11.801 3.122 1.00 95.62 163 LYS A N 1
ATOM 1318 C CA . LYS A 1 163 ? -2.538 12.991 3.885 1.00 95.62 163 LYS A CA 1
ATOM 1319 C C . LYS A 1 163 ? -3.880 13.576 3.429 1.00 95.62 163 LYS A C 1
ATOM 1321 O O . LYS A 1 163 ? -4.416 14.424 4.132 1.00 95.62 163 LYS A O 1
ATOM 1326 N N . THR A 1 164 ? -4.394 13.159 2.277 1.00 96.00 164 THR A N 1
ATOM 1327 C CA . THR A 1 164 ? -5.701 13.567 1.746 1.00 96.00 164 THR A CA 1
ATOM 1328 C C . THR A 1 164 ? -6.847 12.665 2.210 1.00 96.00 164 THR A C 1
ATOM 1330 O O . THR A 1 164 ? -7.997 12.943 1.888 1.00 96.00 164 THR A O 1
ATOM 1333 N N . ILE A 1 165 ? -6.566 11.606 2.983 1.00 96.44 165 ILE A N 1
ATOM 1334 C CA . ILE A 1 165 ? -7.595 10.698 3.499 1.00 96.44 165 ILE A CA 1
ATOM 1335 C C . ILE A 1 165 ? -7.909 11.056 4.960 1.00 96.44 165 ILE A C 1
ATOM 1337 O O . ILE A 1 165 ? -7.030 10.932 5.820 1.00 96.44 165 ILE A O 1
ATOM 1341 N N . PRO A 1 166 ? -9.136 11.508 5.267 1.00 94.56 166 PRO A N 1
ATOM 1342 C CA . PRO A 1 166 ? -9.523 11.875 6.623 1.00 94.56 166 PRO A CA 1
ATOM 1343 C C . PRO A 1 166 ? -9.848 10.648 7.482 1.00 94.56 166 PRO A C 1
ATOM 1345 O O . PRO A 1 166 ? -10.026 9.537 6.980 1.00 94.56 166 PRO A O 1
ATOM 1348 N N . ASP A 1 167 ? -9.931 10.871 8.795 1.00 87.75 167 ASP A N 1
ATOM 1349 C CA . ASP A 1 167 ? -10.527 9.959 9.785 1.00 87.75 167 ASP A CA 1
ATOM 1350 C C . ASP A 1 167 ? -9.907 8.547 9.868 1.00 87.75 167 ASP A C 1
ATOM 1352 O O . ASP A 1 167 ? -10.473 7.627 10.464 1.00 87.75 167 ASP A O 1
ATOM 1356 N N . CYS A 1 168 ? -8.680 8.387 9.366 1.00 91.75 168 CYS A N 1
ATOM 1357 C CA . CYS A 1 168 ? -7.862 7.189 9.526 1.00 91.75 168 CYS A CA 1
ATOM 1358 C C . CYS A 1 168 ? -6.477 7.514 10.108 1.00 91.75 168 CYS A C 1
ATOM 1360 O O . CYS A 1 168 ? -5.999 8.651 10.059 1.00 91.75 168 CYS A O 1
ATOM 1362 N N . ASP A 1 169 ? -5.823 6.503 10.692 1.00 95.00 169 ASP A N 1
ATOM 1363 C CA . ASP A 1 169 ? -4.402 6.624 11.027 1.00 95.00 169 ASP A CA 1
ATOM 1364 C C . ASP A 1 169 ? -3.587 6.365 9.755 1.00 95.00 169 ASP A C 1
ATOM 1366 O O . ASP A 1 169 ? -3.822 5.386 9.054 1.00 95.00 169 ASP A O 1
ATOM 1370 N N . PHE A 1 170 ? -2.571 7.174 9.491 1.00 96.94 170 PHE A N 1
ATOM 1371 C CA . PHE A 1 170 ? -1.637 6.960 8.393 1.00 96.94 170 PHE A CA 1
ATOM 1372 C C . PHE A 1 170 ? -0.223 6.772 8.944 1.00 96.94 170 PHE A C 1
ATOM 1374 O O . PHE A 1 170 ? 0.396 7.715 9.442 1.00 96.94 170 PHE A O 1
ATOM 1381 N N . LEU A 1 171 ? 0.301 5.548 8.873 1.00 96.88 171 LEU A N 1
ATOM 1382 C CA . LEU A 1 171 ? 1.715 5.283 9.109 1.00 96.88 171 LEU A CA 1
ATOM 1383 C C . LEU A 1 171 ? 2.504 5.669 7.859 1.00 96.88 171 LEU A C 1
ATOM 1385 O O . LEU A 1 171 ? 2.558 4.916 6.887 1.00 96.88 171 LEU A O 1
ATOM 1389 N N . TRP A 1 172 ? 3.167 6.820 7.927 1.00 96.19 172 TRP A N 1
ATOM 1390 C CA . TRP A 1 172 ? 3.980 7.308 6.827 1.00 96.19 172 TRP A CA 1
ATOM 1391 C C . TRP A 1 172 ? 5.376 6.686 6.872 1.00 96.19 172 TRP A C 1
ATOM 1393 O O . TRP A 1 172 ? 6.265 7.177 7.577 1.00 96.19 172 TRP A O 1
ATOM 1403 N N . CYS A 1 173 ? 5.586 5.609 6.112 1.00 93.44 173 CYS A N 1
ATOM 1404 C CA . CYS A 1 173 ? 6.799 4.787 6.178 1.00 93.44 173 CYS A CA 1
ATOM 1405 C C . CYS A 1 173 ? 8.094 5.562 5.899 1.00 93.44 173 CYS A C 1
ATOM 1407 O O . CYS A 1 173 ? 9.132 5.219 6.457 1.00 93.44 173 CYS A O 1
ATOM 1409 N N . THR A 1 174 ? 8.027 6.645 5.122 1.00 90.94 174 THR A N 1
ATOM 1410 C CA . THR A 1 174 ? 9.167 7.530 4.833 1.00 90.94 174 THR A CA 1
ATOM 1411 C C . THR A 1 174 ? 9.714 8.223 6.083 1.00 90.94 174 THR A C 1
ATOM 1413 O O . THR A 1 174 ? 10.914 8.452 6.189 1.00 90.94 174 THR A O 1
ATOM 1416 N N . THR A 1 175 ? 8.847 8.562 7.044 1.00 91.75 175 THR A N 1
ATOM 1417 C CA . THR A 1 175 ? 9.241 9.274 8.276 1.00 91.75 175 THR A CA 1
ATOM 1418 C C . THR A 1 175 ? 9.121 8.414 9.533 1.00 91.75 175 THR A C 1
ATOM 1420 O O . THR A 1 175 ? 9.684 8.755 10.568 1.00 91.75 175 THR A O 1
ATOM 1423 N N . GLY A 1 176 ? 8.368 7.313 9.468 1.00 91.81 176 GLY A N 1
ATOM 1424 C CA . GLY A 1 176 ? 8.001 6.492 10.622 1.00 91.81 176 GLY A CA 1
ATOM 1425 C C . GLY A 1 176 ? 6.931 7.120 11.522 1.00 91.81 176 GLY A C 1
ATOM 1426 O O . GLY A 1 176 ? 6.560 6.512 12.528 1.00 91.81 176 GLY A O 1
ATOM 1427 N N . ASN A 1 177 ? 6.427 8.309 11.177 1.00 93.44 177 ASN A N 1
ATOM 1428 C CA . ASN A 1 177 ? 5.390 8.993 11.939 1.00 93.44 177 ASN A CA 1
ATOM 1429 C C . ASN A 1 177 ? 4.010 8.416 11.644 1.00 93.44 177 ASN A C 1
ATOM 1431 O O . ASN A 1 177 ? 3.716 7.994 10.526 1.00 93.44 177 ASN A O 1
ATOM 1435 N N . ILE A 1 178 ? 3.145 8.464 12.654 1.00 95.00 178 ILE A N 1
ATOM 1436 C CA . ILE A 1 178 ? 1.729 8.139 12.506 1.00 95.00 178 ILE A CA 1
ATOM 1437 C C . ILE A 1 178 ? 0.967 9.452 12.508 1.00 95.00 178 ILE A C 1
ATOM 1439 O O . ILE A 1 178 ? 0.965 10.171 13.507 1.00 95.00 178 ILE A O 1
ATOM 1443 N N . LEU A 1 179 ? 0.371 9.763 11.368 1.00 95.00 179 LEU A N 1
ATOM 1444 C CA . LEU A 1 179 ? -0.401 10.968 11.132 1.00 95.00 179 LEU A CA 1
ATOM 1445 C C . LEU A 1 179 ? -1.889 10.647 11.251 1.00 95.00 179 LEU A C 1
ATOM 1447 O O . LEU A 1 179 ? -2.311 9.528 10.979 1.00 95.00 179 LEU A O 1
ATOM 1451 N N . VAL A 1 180 ? -2.673 11.641 11.647 1.00 93.75 180 VAL A N 1
ATOM 1452 C CA . VAL A 1 180 ? -4.135 11.603 11.591 1.00 93.75 180 VAL A CA 1
ATOM 1453 C C . VAL A 1 180 ? -4.562 12.915 10.966 1.00 93.75 180 VAL A C 1
ATOM 1455 O O . VAL A 1 180 ? -4.066 13.969 11.369 1.00 93.75 180 VAL A O 1
ATOM 1458 N N . GLN A 1 181 ? -5.428 12.843 9.964 1.00 93.69 181 GLN A N 1
ATOM 1459 C CA . GLN A 1 181 ? -5.953 14.015 9.278 1.00 93.69 181 GLN A CA 1
ATOM 1460 C C . GLN A 1 181 ? -7.421 14.182 9.647 1.00 93.69 181 GLN A C 1
ATOM 1462 O O . GLN A 1 181 ? -8.176 13.210 9.666 1.00 93.69 181 GLN A O 1
ATOM 1467 N N . THR A 1 182 ? -7.811 15.413 9.960 1.00 94.25 182 THR A N 1
ATOM 1468 C CA . THR A 1 182 ? -9.226 15.782 9.985 1.00 94.25 182 THR A CA 1
ATOM 1469 C C . THR A 1 182 ? -9.693 16.001 8.548 1.00 94.25 182 THR A C 1
ATOM 1471 O O . THR A 1 182 ? -8.868 16.142 7.645 1.00 94.25 182 THR A O 1
ATOM 1474 N N . GLN A 1 183 ? -11.006 16.095 8.328 1.00 95.50 183 GLN A N 1
ATOM 1475 C CA . GLN A 1 183 ? -11.537 16.495 7.021 1.00 95.50 183 GLN A CA 1
ATOM 1476 C C . GLN A 1 183 ? -10.910 17.808 6.527 1.00 95.50 183 GLN A C 1
ATOM 1478 O O . GLN A 1 183 ? -10.444 17.882 5.398 1.00 95.50 183 GLN A O 1
ATOM 1483 N N . GLU A 1 184 ? -10.806 18.815 7.398 1.00 96.62 184 GLU A N 1
ATOM 1484 C CA . GLU A 1 184 ? -10.231 20.119 7.050 1.00 96.62 184 GLU A CA 1
ATOM 1485 C C . GLU A 1 184 ? -8.762 20.015 6.610 1.00 96.62 184 GLU A C 1
ATOM 1487 O O . GLU A 1 184 ? -8.363 20.620 5.613 1.00 96.62 184 GLU A O 1
ATOM 1492 N N . THR A 1 185 ? -7.939 19.235 7.320 1.00 96.38 185 THR A N 1
ATOM 1493 C CA . THR A 1 185 ? -6.527 19.091 6.945 1.00 96.38 185 THR A CA 1
ATOM 1494 C C . THR A 1 185 ? -6.353 18.216 5.707 1.00 96.38 185 THR A C 1
ATOM 1496 O O . THR A 1 185 ? -5.471 18.496 4.896 1.00 96.38 185 THR A O 1
ATOM 1499 N N . ALA A 1 186 ? -7.202 17.204 5.522 1.00 96.69 186 ALA A N 1
ATOM 1500 C CA . ALA A 1 186 ? -7.240 16.384 4.316 1.00 96.69 186 ALA A CA 1
ATOM 1501 C C . ALA A 1 186 ? -7.608 17.210 3.073 1.00 96.69 186 ALA A C 1
ATOM 1503 O O . ALA A 1 186 ? -6.876 17.181 2.079 1.00 96.69 186 ALA A O 1
ATOM 1504 N N . ASP A 1 187 ? -8.666 18.022 3.163 1.00 96.75 187 ASP A N 1
ATOM 1505 C CA . ASP A 1 187 ? -9.100 18.939 2.104 1.00 96.75 187 ASP A CA 1
ATOM 1506 C C . ASP A 1 187 ? -8.001 19.951 1.765 1.00 96.75 187 ASP A C 1
ATOM 1508 O O . ASP A 1 187 ? -7.732 20.219 0.590 1.00 96.75 187 ASP A O 1
ATOM 1512 N N . TYR A 1 188 ? -7.311 20.473 2.787 1.00 97.12 188 TYR A N 1
ATOM 1513 C CA . TYR A 1 188 ? -6.156 21.342 2.592 1.00 97.12 188 TYR A CA 1
ATOM 1514 C C . TYR A 1 188 ? -5.063 20.652 1.769 1.00 97.12 188 TYR A C 1
ATOM 1516 O O . TYR A 1 188 ? -4.593 21.234 0.794 1.00 97.12 188 TYR A O 1
ATOM 1524 N N . TRP A 1 189 ? -4.651 19.428 2.123 1.00 96.69 189 TRP A N 1
ATOM 1525 C CA . TRP A 1 189 ? -3.599 18.720 1.384 1.00 96.69 189 TRP A CA 1
ATOM 1526 C C . TRP A 1 189 ? -4.020 18.386 -0.047 1.00 96.69 189 TRP A C 1
ATOM 1528 O O . TRP A 1 189 ? -3.207 18.531 -0.961 1.00 96.69 189 TRP A O 1
ATOM 1538 N N . HIS A 1 190 ? -5.286 18.019 -0.243 1.00 95.50 190 HIS A N 1
ATOM 1539 C CA . HIS A 1 190 ? -5.850 17.737 -1.557 1.00 95.50 190 HIS A CA 1
ATOM 1540 C C . HIS A 1 190 ? -5.822 18.984 -2.457 1.00 95.50 190 HIS A C 1
ATOM 1542 O O . HIS A 1 190 ? -5.289 18.952 -3.571 1.00 95.50 190 HIS A O 1
ATOM 1548 N N . LEU A 1 191 ? -6.316 20.122 -1.959 1.00 96.31 191 LEU A N 1
ATOM 1549 C CA . LEU A 1 191 ? -6.293 21.389 -2.697 1.00 96.31 191 LEU A CA 1
ATOM 1550 C C . LEU A 1 191 ? -4.870 21.910 -2.899 1.00 96.31 191 LEU A C 1
ATOM 1552 O O . LEU A 1 191 ? -4.533 22.386 -3.981 1.00 96.31 191 LEU A O 1
ATOM 1556 N N . PHE A 1 192 ? -4.013 21.785 -1.887 1.00 95.81 192 PHE A N 1
ATOM 1557 C CA . PHE A 1 192 ? -2.615 22.187 -1.973 1.00 95.81 192 PHE A CA 1
ATOM 1558 C C . PHE A 1 192 ? -1.893 21.450 -3.102 1.00 95.81 192 PHE A C 1
ATOM 1560 O O . PHE A 1 192 ? -1.218 22.089 -3.906 1.00 95.81 192 PHE A O 1
ATOM 1567 N N . GLN A 1 193 ? -2.048 20.127 -3.192 1.00 94.94 193 GLN A N 1
ATOM 1568 C CA . GLN A 1 193 ? -1.447 19.334 -4.264 1.00 94.94 193 GLN A CA 1
ATOM 1569 C C . GLN A 1 193 ? -2.081 19.638 -5.626 1.00 94.94 193 GLN A C 1
ATOM 1571 O O . GLN A 1 193 ? -1.364 19.715 -6.618 1.00 94.94 193 GLN A O 1
ATOM 1576 N N . THR A 1 194 ? -3.394 19.879 -5.678 1.00 93.31 194 THR A N 1
ATOM 1577 C CA . THR A 1 194 ? -4.088 20.292 -6.911 1.00 93.31 194 THR A CA 1
ATOM 1578 C C . THR A 1 194 ? -3.506 21.595 -7.470 1.00 93.31 194 THR A C 1
ATOM 1580 O O . THR A 1 194 ? -3.230 21.692 -8.663 1.00 93.31 194 THR A O 1
ATOM 1583 N N . ILE A 1 195 ? -3.280 22.592 -6.608 1.00 94.88 195 ILE A N 1
ATOM 1584 C CA . ILE A 1 195 ? -2.757 23.906 -7.007 1.00 94.88 195 ILE A CA 1
ATOM 1585 C C . ILE A 1 195 ? -1.261 23.828 -7.316 1.00 94.88 195 ILE A C 1
ATOM 1587 O O . ILE A 1 195 ? -0.819 24.336 -8.338 1.00 94.88 195 ILE A O 1
ATOM 1591 N N . LYS A 1 196 ? -0.469 23.197 -6.444 1.00 94.38 196 LYS A N 1
ATOM 1592 C CA . LYS A 1 196 ? 0.993 23.132 -6.583 1.00 94.38 196 LYS A CA 1
ATOM 1593 C C . LYS A 1 196 ? 1.453 22.175 -7.687 1.00 94.38 196 LYS A C 1
ATOM 1595 O O . LYS A 1 196 ? 2.556 22.334 -8.202 1.00 94.38 196 LYS A O 1
ATOM 1600 N N . GLY A 1 197 ? 0.639 21.170 -7.996 1.00 92.56 197 GLY A N 1
ATOM 1601 C CA . GLY A 1 197 ? 1.020 20.036 -8.824 1.00 92.56 197 GLY A CA 1
ATOM 1602 C C . GLY A 1 197 ? 1.808 18.971 -8.066 1.00 92.56 197 GLY A C 1
ATOM 1603 O O . GLY A 1 197 ? 2.252 19.157 -6.926 1.00 92.56 197 GLY A O 1
ATOM 1604 N N . ASP A 1 198 ? 2.014 17.849 -8.746 1.00 91.25 198 ASP A N 1
ATOM 1605 C CA . ASP A 1 198 ? 2.928 16.793 -8.348 1.00 91.25 198 ASP A CA 1
ATOM 1606 C C . ASP A 1 198 ? 3.759 16.319 -9.542 1.00 91.25 198 ASP A C 1
ATOM 1608 O O . ASP A 1 198 ? 3.344 15.511 -10.374 1.00 91.25 198 ASP A O 1
ATOM 1612 N N . ILE A 1 199 ? 4.992 16.814 -9.596 1.00 88.62 199 ILE A N 1
ATOM 1613 C CA . ILE A 1 199 ? 5.955 16.458 -10.639 1.00 88.62 199 ILE A CA 1
ATOM 1614 C C . ILE A 1 199 ? 6.347 14.974 -10.569 1.00 88.62 199 ILE A C 1
ATOM 1616 O O . ILE A 1 199 ? 6.699 14.389 -11.590 1.00 88.62 199 ILE A O 1
ATOM 1620 N N . THR A 1 200 ? 6.247 14.337 -9.398 1.00 85.38 200 THR A N 1
ATOM 1621 C CA . THR A 1 200 ? 6.512 12.895 -9.235 1.00 85.38 200 THR A CA 1
ATOM 1622 C C . THR A 1 200 ? 5.522 12.054 -10.043 1.00 85.38 200 THR A C 1
ATOM 1624 O O . THR A 1 200 ? 5.881 10.986 -10.548 1.00 85.38 200 THR A O 1
ATOM 1627 N N . ASP A 1 201 ? 4.301 12.567 -10.185 1.00 84.94 201 ASP A N 1
ATOM 1628 C CA . ASP A 1 201 ? 3.184 11.976 -10.925 1.00 84.94 201 ASP A CA 1
ATOM 1629 C C . ASP A 1 201 ? 2.968 12.585 -12.314 1.00 84.94 201 ASP A C 1
ATOM 1631 O O . ASP A 1 201 ? 2.146 12.093 -13.087 1.00 84.94 201 ASP A O 1
ATOM 1635 N N . GLY A 1 202 ? 3.743 13.613 -12.658 1.00 86.38 202 GLY A N 1
ATOM 1636 C CA . GLY A 1 202 ? 3.769 14.196 -13.994 1.00 86.38 202 GLY A CA 1
ATOM 1637 C C . GLY A 1 202 ? 2.754 15.312 -14.239 1.00 86.38 202 GLY A C 1
ATOM 1638 O O . GLY A 1 202 ? 2.545 15.653 -15.396 1.00 86.38 202 GLY A O 1
ATOM 1639 N N . TYR A 1 203 ? 2.159 15.922 -13.204 1.00 88.25 203 TYR A N 1
ATOM 1640 C CA . TYR A 1 203 ? 1.251 17.067 -13.383 1.00 88.25 203 TYR A CA 1
ATOM 1641 C C . TYR A 1 203 ? 1.739 18.331 -12.661 1.00 88.25 203 TYR A C 1
ATOM 1643 O O . TYR A 1 203 ? 2.153 18.297 -11.505 1.00 88.25 203 TYR A O 1
ATOM 1651 N N . GLY A 1 204 ? 1.707 19.471 -13.360 1.00 88.56 204 GLY A N 1
ATOM 1652 C CA . GLY A 1 204 ? 2.367 20.717 -12.937 1.00 88.56 204 GLY A CA 1
ATOM 1653 C C . GLY A 1 204 ? 1.556 21.658 -12.040 1.00 88.56 204 GLY A C 1
ATOM 1654 O O . GLY A 1 204 ? 2.113 22.640 -11.562 1.00 88.56 204 GLY A O 1
ATOM 1655 N N . GLY A 1 205 ? 0.274 21.374 -11.798 1.00 90.12 205 GLY A N 1
ATOM 1656 C CA . GLY A 1 205 ? -0.607 22.252 -11.020 1.00 90.12 205 GLY A CA 1
ATOM 1657 C C . GLY A 1 205 ? -1.117 23.461 -11.810 1.00 90.12 205 GLY A C 1
ATOM 1658 O O . GLY A 1 205 ? -1.197 23.421 -13.039 1.00 90.12 205 GLY A O 1
ATOM 1659 N N . ILE A 1 206 ? -1.491 24.524 -11.095 1.00 90.75 206 ILE A N 1
ATOM 1660 C CA . ILE A 1 206 ? -2.001 25.782 -11.656 1.00 90.75 206 ILE A CA 1
ATOM 1661 C C . ILE A 1 206 ? -0.836 26.790 -11.740 1.00 90.75 206 ILE A C 1
ATOM 1663 O O . ILE A 1 206 ? -0.264 27.100 -10.693 1.00 90.75 206 ILE A O 1
ATOM 1667 N N . PRO A 1 207 ? -0.480 27.283 -12.945 1.00 84.62 207 PRO A N 1
ATOM 1668 C CA . PRO A 1 207 ? 0.595 28.262 -13.145 1.00 84.62 207 PRO A CA 1
ATOM 1669 C C . PRO A 1 207 ? 0.388 29.609 -12.443 1.00 84.62 207 PRO A C 1
ATOM 1671 O O . PRO A 1 207 ? -0.777 30.060 -12.339 1.00 84.62 207 PRO A O 1
#

Foldseek 3Di:
DLEDAPVRLLVVLVVDAQAQEEEEEAQVVLLQVLFVVQWDWDDPDPPDIDIDGDLVSSVVSSVVVVCVVCVLDPSSVPHAYEHFAEDPAAVCCVPPNVCWQVVVVVDDGGPCSVVSVVVCSVPHNYYYHPNHGSVVVLLVCQQCVVSSSYPAYEYEDCDPLCQLRADHWYQNVVVRDTDHHHNVRSVVSVVVCQQCDDVSRPTGHND

Nearest PDB structures (foldseek):
  8rxx-assembly1_SX  TM=4.090E-01  e=1.823E+00  Leishmania major strain Friedlin
  4zk2-assembly1_B  TM=3.405E-01  e=7.650E+00  Acetobacter aceti 1023
  6o55-assembly1_A  TM=3.807E-01  e=9.818E+00  Legionella pneumophila subsp. pneumophila str. Philadelphia 1
  5clf-assembly1_B  TM=3.338E-01  e=7.650E+00  Acetobacter aceti 1023

Radius of gyration: 18.2 Å; Cα contacts (8 Å, |Δi|>4): 369; chains: 1; bounding box: 53×47×42 Å

pLDDT: mean 94.16, std 5.21, range [54.84, 98.56]

Mean predicted aligned error: 3.84 Å